Protein AF-A0A9N8JK60-F1 (afdb_monomer)

InterPro domains:
  IPR005321 Peptidase S58, DmpA [PF03576] (36-133)
  IPR005321 Peptidase S58, DmpA [PF03576] (134-177)
  IPR005321 Peptidase S58, DmpA [PTHR36512] (16-129)
  IPR016117 ArgJ-like domain superfamily [SSF56266] (17-177)

Foldseek 3Di:
DDQPPPPVVPDDDPDDDPCVVCVPDDDADDDAAPVSDPPSPPAKDKDKDWDADSVRPDTWIKIKIDPHPQLQVDWAFEDDDDPDPPADDPPNVVCHVVSTDSWIDMDIPRVCPVVVVVVGVVVSVVVVVVVVVVCVVCVVPDPDDDDDDHDYDDDDPDPDDNVRVVVVVVVSCVPPD

Mean predicted aligned error: 13.46 Å

Structure (mmCIF, N/CA/C/O backbone):
data_AF-A0A9N8JK60-F1
#
_entry.id   AF-A0A9N8JK60-F1
#
loop_
_atom_site.group_PDB
_atom_site.id
_atom_site.type_symbol
_atom_site.label_atom_id
_atom_site.label_alt_id
_atom_site.label_comp_id
_atom_site.label_asym_id
_atom_site.label_entity_id
_atom_site.label_seq_id
_atom_site.pdbx_PDB_ins_code
_atom_site.Cartn_x
_atom_site.Cartn_y
_atom_site.Cartn_z
_atom_site.occupancy
_atom_site.B_iso_or_equiv
_atom_site.auth_seq_id
_atom_site.auth_comp_id
_atom_site.auth_asym_id
_atom_site.auth_atom_id
_atom_site.pdbx_PDB_model_num
ATOM 1 N N . MET A 1 1 ? 10.398 38.337 -12.052 1.00 39.19 1 MET A N 1
ATOM 2 C CA . MET A 1 1 ? 10.892 36.940 -12.059 1.00 39.19 1 MET A CA 1
ATOM 3 C C . MET A 1 1 ? 9.940 36.088 -12.881 1.00 39.19 1 MET A C 1
ATOM 5 O O . MET A 1 1 ? 8.765 36.009 -12.550 1.00 39.19 1 MET A O 1
ATOM 9 N N . VAL A 1 2 ? 10.422 35.535 -13.993 1.00 38.25 2 VAL A N 1
ATOM 10 C CA . VAL A 1 2 ? 9.624 34.749 -14.945 1.00 38.25 2 VAL A CA 1
ATOM 11 C C . VAL A 1 2 ? 9.282 33.395 -14.317 1.00 38.25 2 VAL A C 1
ATOM 13 O O . VAL A 1 2 ? 10.185 32.632 -13.976 1.00 38.25 2 VAL A O 1
ATOM 16 N N . LYS A 1 3 ? 7.988 33.090 -14.151 1.00 45.41 3 LYS A N 1
ATOM 17 C CA . LYS A 1 3 ? 7.515 31.749 -13.775 1.00 45.41 3 LYS A CA 1
ATOM 18 C C . LYS A 1 3 ? 7.846 30.796 -14.928 1.00 45.41 3 LYS A C 1
ATOM 20 O O . LYS A 1 3 ? 7.123 30.762 -15.918 1.00 45.41 3 LYS A O 1
ATOM 25 N N . LYS A 1 4 ? 8.943 30.038 -14.830 1.00 46.59 4 LYS A N 1
ATOM 26 C CA . LYS A 1 4 ? 9.194 28.904 -15.733 1.00 46.59 4 LYS A CA 1
ATOM 27 C C . LYS A 1 4 ? 8.141 27.830 -15.442 1.00 46.59 4 LYS A C 1
ATOM 29 O O . LYS A 1 4 ? 8.304 27.038 -14.518 1.00 46.59 4 LYS A O 1
ATOM 34 N N . GLN A 1 5 ? 7.050 27.823 -16.206 1.00 53.19 5 GLN A N 1
ATOM 35 C CA . GLN A 1 5 ? 6.172 26.657 -16.301 1.00 53.19 5 GLN A CA 1
ATOM 36 C C . GLN A 1 5 ? 7.006 25.480 -16.819 1.00 53.19 5 GLN A C 1
ATOM 38 O O . GLN A 1 5 ? 7.698 25.596 -17.831 1.00 53.19 5 GLN A O 1
ATOM 43 N N . ARG A 1 6 ? 7.016 24.377 -16.065 1.00 54.78 6 ARG A N 1
ATOM 44 C CA . ARG A 1 6 ? 7.829 23.199 -16.379 1.00 54.78 6 ARG A CA 1
ATOM 45 C C . ARG A 1 6 ? 7.198 22.467 -17.579 1.00 54.78 6 ARG A C 1
ATOM 47 O O . ARG A 1 6 ? 6.013 22.150 -17.509 1.00 54.78 6 ARG A O 1
ATOM 54 N N . PRO A 1 7 ? 7.947 22.187 -18.660 1.00 48.53 7 PRO A N 1
ATOM 55 C CA . PRO A 1 7 ? 7.385 21.720 -19.933 1.00 48.53 7 PRO A CA 1
ATOM 56 C C . PRO A 1 7 ? 6.675 20.356 -19.869 1.00 48.53 7 PRO A C 1
ATOM 58 O O . PRO A 1 7 ? 5.786 20.110 -20.669 1.00 48.53 7 PRO A O 1
ATOM 61 N N . TRP A 1 8 ? 6.977 19.497 -18.889 1.00 59.59 8 TRP A N 1
ATOM 62 C CA . TRP A 1 8 ? 6.301 18.199 -18.709 1.00 59.59 8 TRP A CA 1
ATOM 63 C C . TRP A 1 8 ? 4.943 18.278 -17.988 1.00 59.59 8 TRP A C 1
ATOM 65 O O . TRP A 1 8 ? 4.312 17.250 -17.758 1.00 59.59 8 TRP A O 1
ATOM 75 N N . LEU A 1 9 ? 4.493 19.479 -17.608 1.00 52.09 9 LEU A N 1
ATOM 76 C CA . LEU A 1 9 ? 3.126 19.727 -17.127 1.00 52.09 9 LEU A CA 1
ATOM 77 C C . LEU A 1 9 ? 2.140 20.016 -18.274 1.00 52.09 9 LEU A C 1
ATOM 79 O O . LEU A 1 9 ? 0.944 20.144 -18.023 1.00 52.09 9 LEU A O 1
ATOM 83 N N . LEU A 1 10 ? 2.617 20.139 -19.519 1.00 50.56 10 LEU A N 1
ATOM 84 C CA . LEU A 1 10 ? 1.791 20.427 -20.689 1.00 50.56 10 LEU A CA 1
ATOM 85 C C . LEU A 1 10 ? 1.604 19.149 -21.516 1.00 50.56 10 LEU A C 1
ATOM 87 O O . LEU A 1 10 ? 2.539 18.688 -22.157 1.00 50.56 10 LEU A O 1
ATOM 91 N N . ALA A 1 11 ? 0.383 18.606 -21.454 1.00 54.94 11 ALA A N 1
ATOM 92 C CA . ALA A 1 11 ? -0.168 17.528 -22.281 1.00 54.94 11 ALA A CA 1
ATOM 93 C C . ALA A 1 11 ? 0.745 16.295 -22.449 1.00 54.94 11 ALA A C 1
ATOM 95 O O . ALA A 1 11 ? 1.470 16.161 -23.429 1.00 54.94 11 ALA A O 1
ATOM 96 N N . SER A 1 12 ? 0.672 15.356 -21.500 1.00 58.03 12 SER A N 1
ATOM 97 C CA . SER A 1 12 ? 1.270 14.033 -21.683 1.00 58.03 12 SER A CA 1
ATOM 98 C C . SER A 1 12 ? 0.336 13.159 -22.517 1.00 58.03 12 SER A C 1
ATOM 100 O O . SER A 1 12 ? -0.850 13.075 -22.192 1.00 58.03 12 SER A O 1
ATOM 102 N N . GLU A 1 13 ? 0.878 12.471 -23.521 1.00 66.38 13 GLU A N 1
ATOM 103 C CA . GLU A 1 13 ? 0.282 11.279 -24.143 1.00 66.38 13 GLU A CA 1
ATOM 104 C C . GLU A 1 13 ? -0.492 10.430 -23.109 1.00 66.38 13 GLU A C 1
ATOM 106 O O . GLU A 1 13 ? -0.065 10.343 -21.946 1.00 66.38 13 GLU A O 1
ATOM 111 N N . PRO A 1 14 ? -1.627 9.804 -23.479 1.00 79.94 14 PRO A N 1
ATOM 112 C CA . PRO A 1 14 ? -2.395 8.989 -22.548 1.00 79.94 14 PRO A CA 1
ATOM 113 C C . PRO A 1 14 ? -1.490 7.920 -21.925 1.00 79.94 14 PRO A C 1
ATOM 115 O O . PRO A 1 14 ? -0.882 7.108 -22.623 1.00 79.94 14 PRO A O 1
ATOM 118 N N . ARG A 1 15 ? -1.372 7.925 -20.589 1.00 84.06 15 ARG A N 1
ATOM 119 C CA . ARG A 1 15 ? -0.558 6.932 -19.877 1.00 84.06 15 ARG A CA 1
ATOM 120 C C . ARG A 1 15 ? -1.123 5.540 -20.149 1.00 84.06 15 ARG A C 1
ATOM 122 O O . ARG A 1 15 ? -2.262 5.250 -19.790 1.00 84.06 15 ARG A O 1
ATOM 129 N N . MET A 1 16 ? -0.304 4.672 -20.730 1.00 89.88 16 MET A N 1
ATOM 130 C CA . MET A 1 16 ? -0.661 3.287 -21.030 1.00 89.88 16 MET A CA 1
ATOM 131 C C . MET A 1 16 ? 0.048 2.307 -20.091 1.00 89.88 16 MET A C 1
ATOM 133 O O . MET A 1 16 ? 1.106 2.595 -19.530 1.00 89.88 16 MET A O 1
ATOM 137 N N . ARG A 1 17 ? -0.542 1.120 -19.912 1.00 92.50 17 ARG A N 1
ATOM 138 C CA . ARG A 1 17 ? 0.101 0.004 -19.204 1.00 92.50 17 ARG A CA 1
ATOM 139 C C . ARG A 1 17 ? 1.086 -0.704 -20.134 1.00 92.50 17 ARG A C 1
ATOM 141 O O . ARG A 1 17 ? 0.899 -0.727 -21.347 1.00 92.50 17 ARG A O 1
ATOM 148 N N . ILE A 1 18 ? 2.088 -1.362 -19.552 1.00 93.06 18 ILE A N 1
ATOM 149 C CA . ILE A 1 18 ? 3.146 -2.046 -20.309 1.00 93.06 18 ILE A CA 1
ATOM 150 C C . ILE A 1 18 ? 2.604 -3.097 -21.294 1.00 93.06 18 ILE A C 1
ATOM 152 O O . ILE A 1 18 ? 3.062 -3.143 -22.426 1.00 93.06 18 ILE A O 1
ATOM 156 N N . ARG A 1 19 ? 1.572 -3.867 -20.912 1.00 91.75 19 ARG A N 1
ATOM 157 C CA . ARG A 1 19 ? 0.928 -4.874 -21.781 1.00 91.75 19 ARG A CA 1
ATOM 158 C C . ARG A 1 19 ? 0.236 -4.266 -23.006 1.00 91.75 19 ARG A C 1
ATOM 160 O O . ARG A 1 19 ? 0.095 -4.942 -24.012 1.00 91.75 19 ARG A O 1
ATOM 167 N N . THR A 1 20 ? -0.210 -3.013 -22.915 1.00 91.69 20 THR A N 1
ATOM 168 C CA . THR A 1 20 ? -0.806 -2.280 -24.043 1.00 91.69 20 THR A CA 1
ATOM 169 C C . THR A 1 20 ? 0.277 -1.725 -24.962 1.00 91.69 20 THR A C 1
ATOM 171 O O . THR A 1 20 ? 0.120 -1.745 -26.175 1.00 91.69 20 THR A O 1
ATOM 174 N N . LEU A 1 21 ? 1.378 -1.240 -24.379 1.00 92.31 21 LEU A N 1
ATOM 175 C CA . LEU A 1 21 ? 2.506 -0.671 -25.118 1.00 92.31 21 LEU A CA 1
ATOM 176 C C . LEU A 1 21 ? 3.332 -1.733 -25.854 1.00 92.31 21 LEU A C 1
ATOM 178 O O . LEU A 1 21 ? 3.788 -1.487 -26.963 1.00 92.31 21 LEU A O 1
ATOM 182 N N . LEU A 1 22 ? 3.547 -2.888 -25.222 1.00 94.19 22 LEU A N 1
ATOM 183 C CA . LEU A 1 22 ? 4.383 -3.982 -25.715 1.00 94.19 22 LEU A CA 1
ATOM 184 C C . LEU A 1 22 ? 3.613 -5.309 -25.575 1.00 94.19 22 LEU A C 1
ATOM 186 O O . LEU A 1 22 ? 3.814 -6.024 -24.590 1.00 94.19 22 LEU A O 1
ATOM 190 N N . PRO A 1 23 ? 2.709 -5.639 -26.516 1.00 91.56 23 PRO A N 1
ATOM 191 C CA . PRO A 1 23 ? 1.845 -6.819 -26.410 1.00 91.56 23 PRO A CA 1
ATOM 192 C C . PRO A 1 23 ? 2.621 -8.141 -26.466 1.00 91.56 23 PRO A C 1
ATOM 194 O O . PRO A 1 23 ? 2.227 -9.106 -25.817 1.00 91.56 23 PRO A O 1
ATOM 197 N N . ASP A 1 24 ? 3.754 -8.162 -27.171 1.00 95.06 24 ASP A N 1
ATOM 198 C CA . ASP A 1 24 ? 4.596 -9.353 -27.326 1.00 95.06 24 ASP A CA 1
ATOM 199 C C . ASP A 1 24 ? 5.598 -9.539 -26.170 1.00 95.06 24 ASP A C 1
ATOM 201 O O . ASP A 1 24 ? 6.356 -10.512 -26.139 1.00 95.06 24 ASP A O 1
ATOM 205 N N . LEU A 1 25 ? 5.634 -8.613 -25.200 1.00 95.50 25 LEU A N 1
ATOM 206 C CA . LEU A 1 25 ? 6.520 -8.723 -24.044 1.00 95.50 25 LEU A CA 1
ATOM 207 C C . LEU A 1 25 ? 6.026 -9.826 -23.102 1.00 95.50 25 LEU A C 1
ATOM 209 O O . LEU A 1 25 ? 4.938 -9.745 -22.527 1.00 95.50 25 LEU A O 1
ATOM 213 N N . PHE A 1 26 ? 6.871 -10.829 -22.873 1.00 95.06 26 PHE A N 1
ATOM 214 C CA . PHE A 1 26 ? 6.569 -11.899 -21.931 1.00 95.06 26 PHE A CA 1
ATOM 215 C C . PHE A 1 26 ? 6.519 -11.376 -20.484 1.00 95.06 26 PHE A C 1
ATOM 217 O O . PHE A 1 26 ? 7.524 -10.934 -19.927 1.00 95.06 26 PHE A O 1
ATOM 224 N N . LEU A 1 27 ? 5.338 -11.454 -19.863 1.00 93.88 27 LEU A N 1
ATOM 225 C CA . LEU A 1 27 ? 5.054 -10.971 -18.504 1.00 93.88 27 LEU A CA 1
ATOM 226 C C . LEU A 1 27 ? 4.354 -12.057 -17.673 1.00 93.88 27 LEU A C 1
ATOM 228 O O . LEU A 1 27 ? 3.309 -11.821 -17.058 1.00 93.88 27 LEU A O 1
ATOM 232 N N . GLY A 1 28 ? 4.930 -13.258 -17.691 1.00 93.06 28 GLY A N 1
ATOM 233 C CA . GLY A 1 28 ? 4.407 -14.432 -16.999 1.00 93.06 28 GLY A CA 1
ATOM 234 C C . GLY A 1 28 ? 3.260 -15.125 -17.735 1.00 93.06 28 GLY A C 1
ATOM 235 O O . GLY A 1 28 ? 2.719 -14.616 -18.715 1.00 93.06 28 GLY A O 1
ATOM 236 N N . ASP A 1 29 ? 2.898 -16.299 -17.222 1.00 94.06 29 ASP A N 1
ATOM 237 C CA . ASP A 1 29 ? 2.018 -17.253 -17.912 1.00 94.06 29 ASP A CA 1
ATOM 238 C C . ASP A 1 29 ? 0.520 -17.021 -17.648 1.00 94.06 29 ASP A C 1
ATOM 240 O O . ASP A 1 29 ? -0.334 -17.641 -18.278 1.00 94.06 29 ASP A O 1
ATOM 244 N N . HIS A 1 30 ? 0.178 -16.140 -16.703 1.00 92.88 30 HIS A N 1
ATOM 245 C CA . HIS A 1 30 ? -1.203 -15.886 -16.298 1.00 92.88 30 HIS A CA 1
ATOM 246 C C . HIS A 1 30 ? -1.739 -14.578 -16.876 1.00 92.88 30 HIS A C 1
ATOM 248 O O . HIS A 1 30 ? -1.064 -13.544 -16.875 1.00 92.88 30 HIS A O 1
ATOM 254 N N . LEU A 1 31 ? -2.996 -14.622 -17.321 1.00 91.62 31 LEU A N 1
ATOM 255 C CA . LEU A 1 31 ? -3.725 -13.433 -17.742 1.00 91.62 31 LEU A CA 1
ATOM 256 C C . LEU A 1 31 ? -4.026 -12.539 -16.528 1.00 91.62 31 LEU A C 1
ATOM 258 O O . LEU A 1 31 ? -4.356 -13.055 -15.456 1.00 91.62 31 LEU A O 1
ATOM 262 N N . PRO A 1 32 ? -3.914 -11.208 -16.671 1.00 95.12 32 PRO A N 1
ATOM 263 C CA . PRO A 1 32 ? -4.316 -10.287 -15.619 1.00 95.12 32 PRO A CA 1
ATOM 264 C C . PRO A 1 32 ? -5.840 -10.278 -15.443 1.00 95.12 32 PRO A C 1
ATOM 266 O O . PRO A 1 32 ? -6.588 -10.702 -16.325 1.00 95.12 32 PRO A O 1
ATOM 269 N N . GLY A 1 33 ? -6.298 -9.732 -14.315 1.00 94.06 33 GLY A N 1
ATOM 270 C CA . GLY A 1 33 ? -7.705 -9.379 -14.146 1.00 94.06 33 GLY A CA 1
ATOM 271 C C . GLY A 1 33 ? -8.150 -8.272 -15.118 1.00 94.06 33 GLY A C 1
ATOM 272 O O . GLY A 1 33 ? -7.312 -7.674 -15.804 1.00 94.06 33 GLY A O 1
ATOM 273 N N . PRO A 1 34 ? -9.461 -7.980 -15.186 1.00 95.44 34 PRO A N 1
ATOM 274 C CA . PRO A 1 34 ? -10.028 -7.021 -16.137 1.00 95.44 34 PRO A CA 1
ATOM 275 C C . PRO A 1 34 ? -9.394 -5.626 -16.088 1.00 95.44 34 PRO A C 1
ATOM 277 O O . PRO A 1 34 ? -9.253 -4.977 -17.124 1.00 95.44 34 PRO A O 1
ATOM 280 N N . LEU A 1 35 ? -9.002 -5.161 -14.899 1.00 94.12 35 LEU A N 1
ATOM 281 C CA . LEU A 1 35 ? -8.376 -3.855 -14.700 1.00 94.12 35 LEU A CA 1
ATOM 282 C C . LEU A 1 35 ? -6.845 -3.921 -14.744 1.00 94.12 35 LEU A C 1
ATOM 284 O O . LEU A 1 35 ? -6.196 -2.870 -14.741 1.00 94.12 35 LEU A O 1
ATOM 288 N N . ASN A 1 36 ? -6.262 -5.127 -14.765 1.00 94.81 36 ASN A N 1
ATOM 289 C CA . ASN A 1 36 ? -4.829 -5.366 -14.605 1.00 94.81 36 ASN A CA 1
ATOM 290 C C . ASN A 1 36 ? -4.275 -4.575 -13.403 1.00 94.81 36 ASN A C 1
ATOM 292 O O . ASN A 1 36 ? -3.296 -3.827 -13.511 1.00 94.81 36 ASN A O 1
ATOM 296 N N . SER A 1 37 ? -4.988 -4.669 -12.277 1.00 94.25 37 SER A N 1
ATOM 297 C CA . SER A 1 37 ? -4.797 -3.832 -11.091 1.00 94.25 37 SER A CA 1
ATOM 298 C C . SER A 1 37 ? -5.082 -4.620 -9.816 1.00 94.25 37 SER A C 1
ATOM 300 O O . SER A 1 37 ? -5.887 -5.545 -9.805 1.00 94.25 37 SER A O 1
ATOM 302 N N . LEU A 1 38 ? -4.494 -4.199 -8.694 1.00 94.56 38 LEU A N 1
ATOM 303 C CA . LEU A 1 38 ? -4.788 -4.776 -7.377 1.00 94.56 38 LEU A CA 1
ATOM 304 C C . LEU A 1 38 ? -6.286 -4.674 -7.009 1.00 94.56 38 LEU A C 1
ATOM 306 O O . LEU A 1 38 ? -6.803 -5.508 -6.273 1.00 94.56 38 LEU A O 1
ATOM 310 N N . THR A 1 39 ? -7.001 -3.694 -7.565 1.00 95.62 39 THR A N 1
ATOM 311 C CA . THR A 1 39 ? -8.454 -3.512 -7.395 1.00 95.62 39 THR A CA 1
ATOM 312 C C . THR A 1 39 ? -9.311 -4.553 -8.119 1.00 95.62 39 THR A C 1
ATOM 314 O O . THR A 1 39 ? -10.526 -4.542 -7.944 1.00 95.62 39 THR A O 1
ATOM 317 N N . ASP A 1 40 ? -8.718 -5.451 -8.915 1.00 95.75 40 ASP A N 1
ATOM 318 C CA . ASP A 1 40 ? -9.430 -6.627 -9.435 1.00 95.75 40 ASP A CA 1
ATOM 319 C C . ASP A 1 40 ? -9.838 -7.592 -8.306 1.00 95.75 40 ASP A C 1
ATOM 321 O O . ASP A 1 40 ? -10.755 -8.394 -8.476 1.00 95.75 40 ASP A O 1
ATOM 325 N N . VAL A 1 41 ? -9.199 -7.502 -7.130 1.00 94.88 41 VAL A N 1
ATOM 326 C CA . VAL A 1 41 ? -9.617 -8.233 -5.929 1.00 94.88 41 VAL A CA 1
ATOM 327 C C . VAL A 1 41 ? -10.838 -7.541 -5.301 1.00 94.88 41 VAL A C 1
ATOM 329 O O . VAL A 1 41 ? -10.733 -6.386 -4.868 1.00 94.88 41 VAL A O 1
ATOM 332 N N . PRO A 1 42 ? -11.994 -8.223 -5.180 1.00 92.75 42 PRO A N 1
ATOM 333 C CA . PRO A 1 42 ? -13.213 -7.608 -4.668 1.00 92.75 42 PRO A CA 1
ATOM 334 C C . PRO A 1 42 ? -13.058 -7.043 -3.252 1.00 92.75 42 PRO A C 1
ATOM 336 O O . PRO A 1 42 ? -12.591 -7.716 -2.335 1.00 92.75 42 PRO A O 1
ATOM 339 N N . GLY A 1 43 ? -13.514 -5.806 -3.055 1.00 89.31 43 GLY A N 1
ATOM 340 C CA . GLY A 1 43 ? -13.514 -5.138 -1.750 1.00 89.31 43 GLY A CA 1
ATOM 341 C C . GLY A 1 43 ? -12.234 -4.371 -1.412 1.00 89.31 43 GLY A C 1
ATOM 342 O O . GLY A 1 43 ? -12.274 -3.585 -0.460 1.00 89.31 43 GLY A O 1
ATOM 343 N N . ILE A 1 44 ? -11.161 -4.530 -2.197 1.00 94.38 44 ILE A N 1
ATOM 344 C CA . ILE A 1 44 ? -9.971 -3.681 -2.099 1.00 94.38 44 ILE A CA 1
ATOM 345 C C . ILE A 1 44 ? -10.259 -2.319 -2.736 1.00 94.38 44 ILE A C 1
ATOM 347 O O . ILE A 1 44 ? -10.812 -2.230 -3.832 1.00 94.38 44 ILE A O 1
ATOM 351 N N . ALA A 1 45 ? -9.850 -1.250 -2.057 1.00 94.44 45 ALA A N 1
ATOM 352 C CA . ALA A 1 45 ? -9.851 0.102 -2.606 1.00 94.44 45 ALA A CA 1
ATOM 353 C C . ALA A 1 45 ? -8.469 0.736 -2.452 1.00 94.44 45 ALA A C 1
ATOM 355 O O . ALA A 1 45 ? -7.754 0.454 -1.492 1.00 94.44 45 ALA A O 1
ATOM 356 N N . I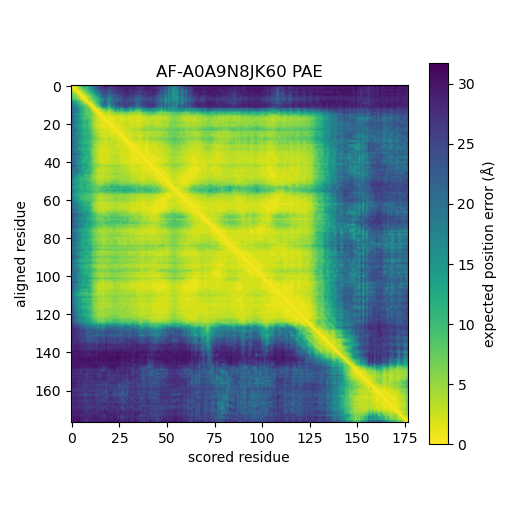LE A 1 46 ? -8.089 1.586 -3.404 1.00 96.75 46 ILE A N 1
ATOM 357 C CA . ILE A 1 46 ? -6.778 2.239 -3.434 1.00 96.75 46 ILE A CA 1
ATOM 358 C C . ILE A 1 46 ? -6.970 3.696 -3.822 1.00 96.75 46 ILE A C 1
ATOM 360 O O . ILE A 1 46 ? -7.764 4.001 -4.710 1.00 96.75 46 ILE A O 1
ATOM 364 N N . SER A 1 47 ? -6.228 4.584 -3.172 1.00 96.12 47 SER A N 1
ATOM 365 C CA . SER A 1 47 ? -6.155 5.992 -3.540 1.00 96.12 47 SER A CA 1
ATOM 366 C C . SER A 1 47 ? -4.735 6.505 -3.361 1.00 96.12 47 SER A C 1
ATOM 368 O O . SER A 1 47 ? -4.061 6.139 -2.398 1.00 96.12 47 SER A O 1
ATOM 370 N N . THR A 1 48 ? -4.305 7.389 -4.254 1.00 95.88 48 THR A N 1
ATOM 371 C CA . THR A 1 48 ? -3.021 8.086 -4.168 1.00 95.88 48 THR A CA 1
ATOM 372 C C . THR A 1 48 ? -3.276 9.583 -4.126 1.00 95.88 48 THR A C 1
ATOM 374 O O . THR A 1 48 ? -4.016 10.115 -4.949 1.00 95.88 48 THR A O 1
ATOM 377 N N . GLN A 1 49 ? -2.660 10.260 -3.162 1.00 95.38 49 GLN A N 1
ATOM 378 C CA . GLN A 1 49 ? -2.632 11.710 -3.069 1.00 95.38 49 GLN A CA 1
ATOM 379 C C . GLN A 1 49 ? -1.207 12.189 -3.324 1.00 95.38 49 GLN A C 1
ATOM 381 O O . GLN A 1 49 ? -0.291 11.879 -2.561 1.00 95.38 49 GLN A O 1
ATOM 386 N N . GLU A 1 50 ? -1.032 12.946 -4.400 1.00 93.69 50 GLU A N 1
ATOM 387 C CA . GLU A 1 50 ? 0.238 13.567 -4.765 1.00 93.69 50 GLU A CA 1
ATOM 388 C C . GLU A 1 50 ? 0.302 14.988 -4.190 1.00 93.69 50 GLU A C 1
ATOM 390 O O . GLU A 1 50 ? -0.664 15.750 -4.267 1.00 93.69 50 GLU A O 1
ATOM 395 N N . ILE A 1 51 ? 1.445 15.353 -3.612 1.00 91.88 51 ILE A N 1
ATOM 396 C CA . ILE A 1 51 ? 1.706 16.670 -3.029 1.00 91.88 51 ILE A CA 1
ATOM 397 C C . ILE A 1 51 ? 2.945 17.237 -3.709 1.00 91.88 51 ILE A C 1
ATOM 399 O O . ILE A 1 51 ? 4.072 16.808 -3.457 1.00 91.88 51 ILE A O 1
ATOM 403 N N . THR A 1 52 ? 2.725 18.228 -4.568 1.00 91.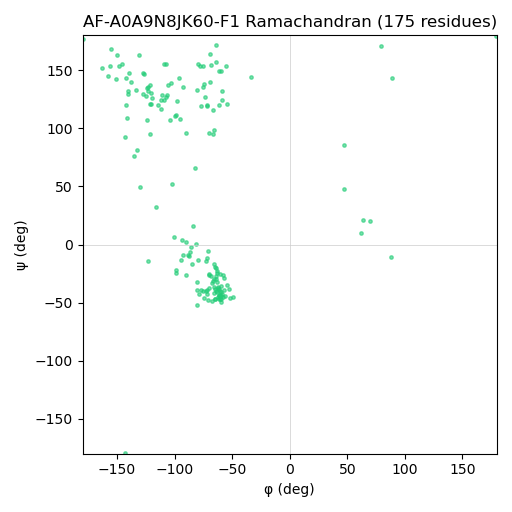75 52 THR A N 1
ATOM 404 C CA . THR A 1 52 ? 3.797 18.929 -5.273 1.00 91.75 52 THR A CA 1
ATOM 405 C C . THR A 1 52 ? 3.695 20.426 -5.021 1.00 91.75 52 THR A C 1
ATOM 407 O O . THR A 1 52 ? 2.638 21.021 -5.226 1.00 91.75 52 THR A O 1
ATOM 410 N N . SER A 1 53 ? 4.789 21.046 -4.580 1.00 89.56 53 SER A N 1
ATOM 411 C CA . SER A 1 53 ? 4.853 22.506 -4.435 1.00 89.56 53 SER A CA 1
ATOM 412 C C . SER A 1 53 ? 5.065 23.184 -5.793 1.00 89.56 53 SER A C 1
ATOM 414 O O . SER A 1 53 ? 5.661 22.610 -6.705 1.00 89.56 53 SER A O 1
ATOM 416 N N . LEU A 1 54 ? 4.616 24.434 -5.932 1.00 86.56 54 LEU A N 1
ATOM 417 C CA . LEU A 1 54 ? 4.724 25.216 -7.172 1.00 86.56 54 LEU A CA 1
ATOM 418 C C . LEU A 1 54 ? 6.176 25.490 -7.592 1.00 86.56 54 LEU A C 1
ATOM 420 O O . LEU A 1 54 ? 6.478 25.569 -8.782 1.00 86.56 54 LEU A O 1
ATOM 424 N N . ASP A 1 55 ? 7.076 25.631 -6.622 1.00 89.06 55 ASP A N 1
ATOM 425 C CA . ASP A 1 55 ? 8.523 25.746 -6.842 1.00 89.06 55 ASP A CA 1
ATOM 426 C C . ASP A 1 55 ? 9.190 24.376 -7.098 1.00 89.06 55 ASP A C 1
ATOM 428 O O . ASP A 1 55 ? 10.314 24.307 -7.600 1.00 89.06 55 ASP A O 1
ATOM 432 N N . GLY A 1 56 ? 8.470 23.284 -6.820 1.00 84.38 56 GLY A N 1
ATOM 433 C CA . GLY A 1 56 ? 8.901 21.894 -6.908 1.00 84.38 56 GLY A CA 1
ATOM 434 C C . GLY A 1 56 ? 9.931 21.479 -5.862 1.00 84.38 56 GLY A C 1
ATOM 435 O O . GLY A 1 56 ? 10.625 20.491 -6.093 1.00 84.38 56 GLY A O 1
ATOM 436 N N . SER A 1 57 ? 10.044 22.214 -4.750 1.00 90.00 57 SER A N 1
ATOM 437 C CA . SER A 1 57 ? 10.853 21.810 -3.589 1.00 90.00 57 SER A CA 1
ATOM 438 C C . SER A 1 57 ? 10.234 20.626 -2.837 1.00 90.00 57 SER A C 1
ATOM 440 O O . SER A 1 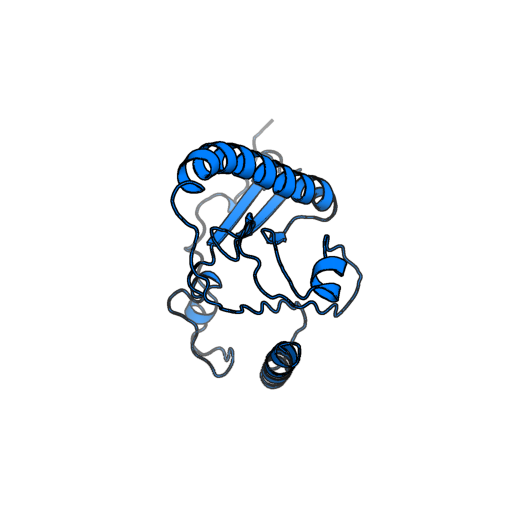57 ? 10.943 19.830 -2.228 1.00 90.00 57 SER A O 1
ATOM 442 N N . ILE A 1 58 ? 8.911 20.479 -2.933 1.00 88.88 58 ILE A N 1
ATOM 443 C CA . ILE A 1 58 ? 8.147 19.356 -2.393 1.00 88.88 58 ILE A CA 1
ATOM 444 C C . ILE A 1 58 ? 7.648 18.515 -3.562 1.00 88.88 58 ILE A C 1
ATOM 446 O O . ILE A 1 58 ? 6.968 19.034 -4.449 1.00 88.88 58 ILE A O 1
ATOM 450 N N . ASN A 1 59 ? 7.976 17.226 -3.534 1.00 92.38 59 ASN A N 1
ATOM 451 C CA . ASN A 1 59 ? 7.400 16.189 -4.380 1.00 92.38 59 ASN A CA 1
ATOM 452 C C . ASN A 1 59 ? 7.290 14.920 -3.532 1.00 92.38 59 ASN A C 1
ATOM 454 O O . ASN A 1 59 ? 8.258 14.184 -3.345 1.00 92.38 59 ASN A O 1
ATOM 458 N N . THR A 1 60 ? 6.132 14.750 -2.917 1.00 94.19 60 THR A N 1
ATOM 459 C CA . THR A 1 60 ? 5.837 13.638 -2.019 1.00 94.19 60 THR A CA 1
ATOM 460 C C . THR A 1 60 ? 4.392 13.213 -2.225 1.00 94.19 60 THR A C 1
ATOM 462 O O . THR A 1 60 ? 3.668 13.770 -3.048 1.00 94.19 60 THR A O 1
ATOM 465 N N . GLY A 1 61 ? 3.945 12.223 -1.476 1.00 95.19 61 GLY A N 1
ATOM 466 C CA . GLY A 1 61 ? 2.569 11.790 -1.525 1.00 95.19 61 GLY A CA 1
ATOM 467 C C . GLY A 1 61 ? 2.319 10.631 -0.591 1.00 95.19 61 GLY A C 1
ATOM 468 O O . GLY A 1 61 ? 3.218 10.139 0.095 1.00 95.19 61 GLY A O 1
ATOM 469 N N . VAL A 1 62 ? 1.069 10.202 -0.592 1.00 97.12 62 VAL A N 1
ATOM 470 C CA . VAL A 1 62 ? 0.604 9.066 0.185 1.00 97.12 62 VAL A CA 1
ATOM 471 C C . VAL A 1 62 ? -0.240 8.182 -0.716 1.00 97.12 62 VAL A C 1
ATOM 473 O O . VAL A 1 62 ? -1.122 8.669 -1.418 1.00 97.12 62 VAL A O 1
ATOM 476 N N . THR A 1 63 ? 0.002 6.875 -0.682 1.00 98.00 63 THR A N 1
ATOM 477 C CA . THR A 1 63 ? -0.907 5.882 -1.264 1.00 98.00 63 THR A CA 1
ATOM 478 C C . THR A 1 63 ? -1.534 5.071 -0.146 1.00 98.00 63 THR A C 1
ATOM 480 O O . THR A 1 63 ? -0.826 4.494 0.672 1.00 98.00 63 THR A O 1
ATOM 483 N N . CYS A 1 64 ? -2.860 5.031 -0.105 1.00 96.81 64 CYS A N 1
ATOM 484 C CA . CYS A 1 64 ? -3.628 4.276 0.872 1.00 96.81 64 CYS A CA 1
ATOM 485 C C . CYS A 1 64 ? -4.320 3.104 0.179 1.00 96.81 64 CYS A C 1
ATOM 487 O O . CYS A 1 64 ? -5.015 3.289 -0.821 1.00 96.81 64 CYS A O 1
ATOM 489 N N . ILE A 1 65 ? -4.135 1.908 0.727 1.00 96.94 65 ILE A N 1
ATOM 490 C CA . ILE A 1 65 ? -4.793 0.677 0.307 1.00 96.94 65 ILE A CA 1
ATOM 491 C C . ILE A 1 65 ? -5.691 0.236 1.457 1.00 96.94 65 ILE A C 1
ATOM 493 O O . ILE A 1 65 ? -5.237 -0.037 2.571 1.00 96.94 65 ILE A O 1
ATOM 497 N N . ILE A 1 66 ? -6.981 0.149 1.169 1.00 94.69 66 ILE A N 1
ATOM 498 C CA . ILE A 1 66 ? -7.998 -0.365 2.071 1.00 94.69 66 ILE A CA 1
ATOM 499 C C . ILE A 1 66 ? -8.202 -1.842 1.726 1.00 94.69 66 ILE A C 1
ATOM 501 O O . ILE A 1 66 ? -8.779 -2.132 0.676 1.00 94.69 66 ILE A O 1
ATOM 505 N N . PRO A 1 67 ? -7.749 -2.785 2.574 1.00 90.69 67 PRO A N 1
ATOM 506 C CA . PRO A 1 67 ? -7.872 -4.215 2.282 1.00 90.69 67 PRO A CA 1
ATOM 507 C C . PRO A 1 67 ? -9.329 -4.696 2.362 1.00 90.69 67 PRO A C 1
ATOM 509 O O . PRO A 1 67 ? -9.702 -5.679 1.727 1.00 90.69 67 PRO A O 1
ATOM 512 N N . ARG A 1 68 ? -10.161 -3.997 3.146 1.00 87.00 68 ARG A N 1
ATOM 513 C CA . ARG A 1 68 ? -11.598 -4.239 3.308 1.00 87.00 68 ARG A CA 1
ATOM 514 C C . ARG A 1 68 ? -12.277 -2.970 3.815 1.00 87.00 68 ARG A C 1
ATOM 516 O O . ARG A 1 68 ? -11.704 -2.267 4.639 1.00 87.00 68 ARG A O 1
ATOM 523 N N . LYS A 1 69 ? -13.516 -2.708 3.383 1.00 85.25 69 LYS A N 1
ATOM 524 C CA . LYS A 1 69 ? -14.306 -1.540 3.834 1.00 85.25 69 LYS A CA 1
ATOM 525 C C . LYS A 1 69 ? -14.394 -1.426 5.362 1.00 85.25 69 LYS A C 1
ATOM 527 O O . LYS A 1 69 ? -14.177 -0.354 5.902 1.00 85.25 69 LYS A O 1
ATOM 532 N N . ASP A 1 70 ? -14.672 -2.538 6.037 1.00 84.00 70 ASP A N 1
ATOM 533 C CA . ASP A 1 70 ? -14.789 -2.624 7.497 1.00 84.00 70 ASP A CA 1
ATOM 534 C C . ASP A 1 70 ? -13.528 -3.235 8.138 1.00 84.00 70 ASP A C 1
ATOM 536 O O . ASP A 1 70 ? -13.578 -4.225 8.865 1.00 84.00 70 ASP A O 1
ATOM 540 N N . TRP A 1 71 ? -12.358 -2.687 7.807 1.00 84.75 71 TRP A N 1
ATOM 541 C CA . TRP A 1 71 ? -11.068 -3.157 8.332 1.00 84.75 71 TRP A CA 1
ATOM 542 C C . TRP A 1 71 ? -10.929 -2.968 9.850 1.00 84.75 71 TRP A C 1
ATOM 544 O O . TRP A 1 71 ? -10.091 -3.619 10.473 1.00 84.75 71 TRP A O 1
ATOM 554 N N . PHE A 1 72 ? -11.736 -2.078 10.442 1.00 78.50 72 PHE A N 1
ATOM 555 C CA . PHE A 1 72 ? -11.686 -1.772 11.867 1.00 78.50 72 PHE A CA 1
ATOM 556 C C . PHE A 1 72 ? -12.245 -2.927 12.708 1.00 78.50 72 PHE A C 1
ATOM 558 O O . PHE A 1 72 ? -11.677 -3.280 13.744 1.00 78.50 72 PHE A O 1
ATOM 565 N N . HIS A 1 73 ? -13.357 -3.522 12.268 1.00 77.00 73 HIS A N 1
ATOM 566 C CA . HIS A 1 73 ? -14.005 -4.627 12.976 1.00 77.00 73 HIS A CA 1
ATOM 567 C C . HIS A 1 73 ? -13.653 -5.997 12.390 1.00 77.00 73 HIS A C 1
ATOM 569 O O . HIS A 1 73 ? -13.713 -7.000 13.103 1.00 77.00 73 HIS A O 1
ATOM 575 N N . LYS A 1 74 ? -13.267 -6.052 11.111 1.00 82.75 74 LYS A N 1
ATOM 576 C CA . LYS A 1 74 ? -12.917 -7.289 10.406 1.00 82.75 74 LYS A CA 1
ATOM 577 C C . LYS A 1 74 ? -11.488 -7.208 9.885 1.00 82.75 74 LYS A C 1
ATOM 579 O O . LYS A 1 74 ? -11.237 -6.701 8.790 1.00 82.75 74 LYS A O 1
ATOM 584 N N . ALA A 1 75 ? -10.562 -7.741 10.678 1.00 83.38 75 ALA A N 1
ATOM 585 C CA . ALA A 1 75 ? -9.178 -7.901 10.261 1.00 83.38 75 ALA A CA 1
ATOM 586 C C . ALA A 1 75 ? -9.078 -8.832 9.042 1.00 83.38 75 ALA 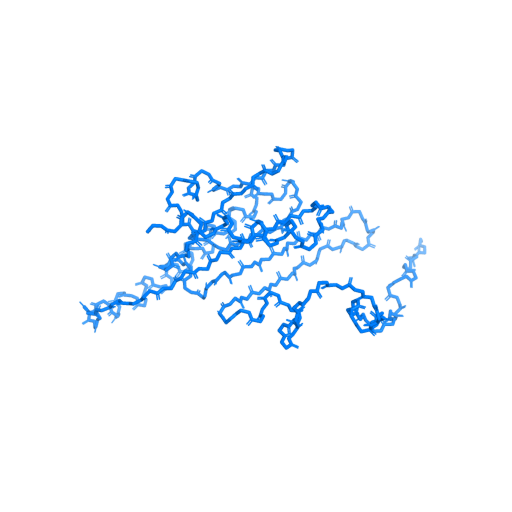A C 1
ATOM 588 O O . ALA A 1 75 ? -9.885 -9.746 8.861 1.00 83.38 75 ALA A O 1
ATOM 589 N N . CYS A 1 76 ? -8.076 -8.589 8.205 1.00 86.38 76 CYS A N 1
ATOM 590 C CA . CYS A 1 76 ? -7.669 -9.515 7.158 1.00 86.38 76 CYS A CA 1
ATOM 591 C C . CYS A 1 76 ? -6.506 -10.339 7.689 1.00 86.38 76 CYS A C 1
ATOM 593 O O . CYS A 1 76 ? -5.652 -9.801 8.386 1.00 86.38 76 CYS A O 1
ATOM 595 N N . TYR A 1 77 ? -6.430 -11.614 7.336 1.00 88.94 77 TYR A N 1
ATOM 596 C CA . TYR A 1 77 ? -5.173 -12.324 7.521 1.00 88.94 77 TYR A CA 1
ATOM 597 C C . TYR A 1 77 ? -4.067 -11.646 6.714 1.00 88.94 77 TYR A C 1
ATOM 599 O O . TYR A 1 77 ? -4.334 -11.015 5.693 1.00 88.94 77 TYR A O 1
ATOM 607 N N . ALA A 1 78 ? -2.841 -11.712 7.204 1.00 89.19 78 ALA A N 1
ATOM 608 C CA . ALA A 1 78 ? -1.693 -11.115 6.553 1.00 89.19 78 ALA A CA 1
ATOM 609 C C . ALA A 1 78 ? -0.413 -11.822 6.989 1.00 89.19 78 ALA A C 1
ATOM 611 O O . ALA A 1 78 ? -0.323 -12.363 8.087 1.00 89.19 78 ALA A O 1
ATOM 612 N N . GLY A 1 79 ? 0.588 -11.778 6.118 1.00 86.25 79 GLY A N 1
ATOM 613 C CA . GLY A 1 79 ? 1.937 -12.242 6.400 1.00 86.25 79 GLY A CA 1
ATOM 614 C C . GLY A 1 79 ? 2.948 -11.182 5.991 1.00 86.25 79 GLY A C 1
ATOM 615 O O . GLY A 1 79 ? 2.633 -10.271 5.223 1.00 86.25 79 GLY A O 1
ATOM 616 N N . LEU A 1 80 ? 4.167 -11.308 6.506 1.00 86.62 80 LEU A N 1
ATOM 617 C CA . LEU A 1 80 ? 5.271 -10.411 6.193 1.00 86.62 80 LEU A CA 1
ATOM 618 C C . LEU A 1 80 ? 6.484 -11.195 5.727 1.00 86.62 80 LEU A C 1
ATOM 620 O O . LEU A 1 80 ? 6.771 -12.287 6.211 1.00 86.62 80 LEU A O 1
ATOM 624 N N . PHE A 1 81 ? 7.228 -10.586 4.815 1.00 90.00 81 PHE A N 1
ATOM 625 C CA . PHE A 1 81 ? 8.532 -11.063 4.401 1.00 90.00 81 PHE A CA 1
ATOM 626 C C . PHE A 1 81 ? 9.443 -9.858 4.179 1.00 90.00 81 PHE A C 1
ATOM 628 O O . PHE A 1 81 ? 9.150 -9.002 3.347 1.00 90.00 81 PHE A O 1
ATOM 635 N N . SER A 1 82 ? 10.540 -9.791 4.932 1.00 87.69 82 SER A N 1
ATOM 636 C CA . SER A 1 82 ? 11.585 -8.791 4.726 1.00 87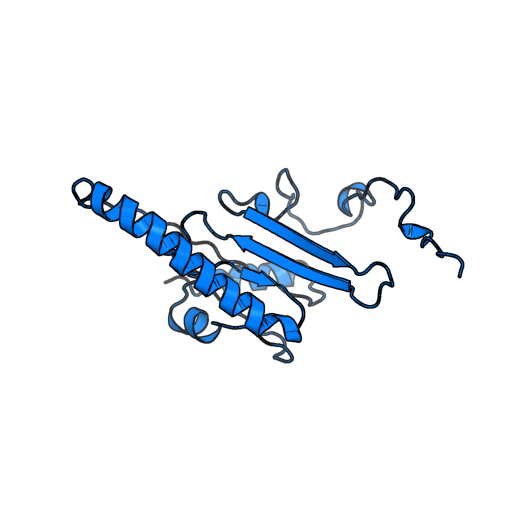.69 82 SER A CA 1
ATOM 637 C C . SER A 1 82 ? 12.714 -9.421 3.922 1.00 87.69 82 SER A C 1
ATOM 639 O O . SER A 1 82 ? 13.404 -10.313 4.412 1.00 87.69 82 SER A O 1
ATOM 641 N N . PHE A 1 83 ? 12.884 -8.978 2.676 1.00 86.62 83 PHE A N 1
ATOM 642 C CA . PHE A 1 83 ? 14.031 -9.377 1.861 1.00 86.62 83 PHE A CA 1
ATOM 643 C C . PHE A 1 83 ? 15.308 -8.669 2.333 1.00 86.62 83 PHE A C 1
ATOM 645 O O . PHE A 1 83 ? 16.350 -9.295 2.508 1.00 86.62 83 PHE A O 1
ATOM 652 N N . ASN A 1 84 ? 15.205 -7.360 2.574 1.00 86.69 84 ASN A N 1
ATOM 653 C CA . ASN A 1 84 ? 16.246 -6.528 3.156 1.00 86.69 84 ASN A CA 1
ATOM 654 C C . ASN A 1 84 ? 15.601 -5.532 4.131 1.00 86.69 84 ASN A C 1
ATOM 656 O O . ASN A 1 84 ? 14.608 -4.890 3.798 1.00 86.69 84 ASN A O 1
ATOM 660 N N . GLY A 1 85 ? 16.169 -5.417 5.332 1.00 87.88 85 GLY A N 1
ATOM 661 C CA . GLY A 1 85 ? 15.625 -4.601 6.419 1.00 87.88 85 GLY A CA 1
ATOM 662 C C . GLY A 1 85 ? 15.994 -3.117 6.377 1.00 87.88 85 GLY A C 1
ATOM 663 O O . GLY A 1 85 ? 15.868 -2.456 7.400 1.00 87.88 85 GLY A O 1
ATOM 664 N N . TYR A 1 86 ? 16.482 -2.584 5.253 1.00 91.50 86 TYR A N 1
ATOM 665 C CA . TYR A 1 86 ? 16.820 -1.163 5.124 1.00 91.50 86 TYR A CA 1
ATOM 666 C C . TYR A 1 86 ? 15.575 -0.320 4.809 1.00 91.50 86 TYR A C 1
ATOM 668 O O . TYR A 1 86 ? 15.409 0.229 3.721 1.00 91.50 86 TYR A O 1
ATOM 676 N N . GLY A 1 87 ? 14.657 -0.262 5.765 1.00 90.69 87 GLY A N 1
ATOM 677 C CA . GLY A 1 87 ? 13.400 0.462 5.649 1.00 90.69 87 GLY A CA 1
ATOM 678 C C . GLY A 1 87 ? 12.579 0.333 6.922 1.00 90.69 87 GLY A C 1
ATOM 679 O O . GLY A 1 87 ? 12.956 -0.381 7.846 1.00 90.69 87 GLY A O 1
ATOM 680 N N . GLU A 1 88 ? 11.441 1.015 6.958 1.00 92.06 88 GLU A N 1
ATOM 681 C CA . GLU A 1 88 ? 10.579 1.058 8.135 1.00 92.06 88 GLU A CA 1
ATOM 682 C C . GLU A 1 88 ? 9.162 0.603 7.795 1.00 92.06 88 GLU A C 1
ATOM 684 O O . GLU A 1 88 ? 8.573 1.017 6.793 1.00 92.06 88 GLU A O 1
ATOM 689 N N . MET A 1 89 ? 8.601 -0.247 8.655 1.00 94.62 89 MET A N 1
ATOM 690 C CA . MET A 1 89 ? 7.235 -0.749 8.534 1.00 94.62 89 MET A CA 1
ATOM 691 C C . MET A 1 89 ? 6.599 -0.846 9.916 1.00 94.62 89 MET A C 1
ATOM 693 O O . MET A 1 89 ? 6.916 -1.726 10.718 1.00 94.62 89 MET A O 1
ATOM 697 N N . THR A 1 90 ? 5.650 0.049 10.181 1.00 92.81 90 THR A N 1
ATOM 698 C CA . THR A 1 90 ? 4.886 0.019 11.433 1.00 92.81 90 THR A CA 1
ATOM 699 C C . THR A 1 90 ? 3.969 -1.202 11.499 1.00 92.81 90 THR A C 1
ATOM 701 O O . THR A 1 90 ? 3.544 -1.739 10.477 1.00 92.81 90 THR A O 1
ATOM 704 N N . ARG A 1 91 ? 3.646 -1.635 12.727 1.00 86.94 91 ARG A N 1
ATOM 705 C CA . ARG A 1 91 ? 2.753 -2.774 13.032 1.00 86.94 91 ARG A CA 1
ATOM 706 C C . ARG A 1 91 ? 3.232 -4.138 12.520 1.00 86.94 91 ARG A C 1
ATOM 708 O O . ARG A 1 91 ? 2.489 -5.111 12.633 1.00 86.94 91 ARG A O 1
ATOM 715 N N . SER A 1 92 ? 4.472 -4.238 12.044 1.00 88.25 92 SER A N 1
ATOM 716 C CA . SER A 1 92 ? 5.046 -5.480 11.526 1.00 88.25 92 SER A CA 1
ATOM 717 C C 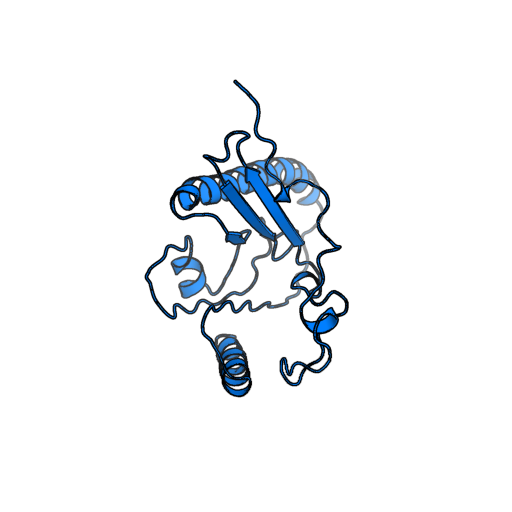. SER A 1 92 ? 5.001 -6.623 12.546 1.00 88.25 92 SER A C 1
ATOM 719 O O . SER A 1 92 ? 4.549 -7.718 12.232 1.00 88.25 92 SER A O 1
ATOM 721 N N . HIS A 1 93 ? 5.350 -6.340 13.802 1.00 85.06 93 HIS A N 1
ATOM 722 C CA . HIS A 1 93 ? 5.283 -7.312 14.896 1.00 85.06 93 HIS A CA 1
ATOM 723 C C . HIS A 1 93 ? 3.873 -7.861 15.147 1.00 85.06 93 HIS A C 1
ATOM 725 O O . HIS A 1 93 ? 3.732 -9.038 15.447 1.00 85.06 93 HIS A O 1
ATOM 731 N N . LEU A 1 94 ? 2.823 -7.048 14.986 1.00 78.06 94 LEU A N 1
ATOM 732 C CA . LEU A 1 94 ? 1.444 -7.513 15.180 1.00 78.06 94 LEU A CA 1
ATOM 733 C C . LEU A 1 94 ? 1.006 -8.473 14.075 1.00 78.06 94 LEU A C 1
ATOM 735 O O . LEU A 1 94 ? 0.296 -9.434 14.351 1.00 78.06 94 LEU A O 1
ATOM 739 N N . ILE A 1 95 ? 1.436 -8.224 12.837 1.00 85.56 95 ILE A N 1
ATOM 740 C CA . ILE A 1 95 ? 1.169 -9.141 11.726 1.00 85.56 95 ILE A CA 1
ATOM 741 C C . ILE A 1 95 ? 2.016 -10.408 11.882 1.00 85.56 95 ILE A C 1
ATOM 743 O O . ILE A 1 95 ? 1.512 -11.494 11.636 1.00 85.56 95 ILE A O 1
ATOM 747 N N . ALA A 1 96 ? 3.273 -10.290 12.315 1.00 83.88 96 ALA A N 1
ATOM 748 C CA . ALA A 1 96 ? 4.143 -11.443 12.532 1.00 83.88 96 ALA A CA 1
ATOM 749 C C . ALA A 1 96 ? 3.629 -12.365 13.651 1.00 83.88 96 ALA A C 1
ATOM 751 O O . ALA A 1 96 ? 3.690 -13.579 13.503 1.00 83.88 96 ALA A O 1
ATOM 752 N N . GLU A 1 97 ? 3.107 -11.787 14.735 1.00 74.31 97 GLU A N 1
ATOM 753 C CA . GLU A 1 97 ? 2.581 -12.529 15.885 1.00 74.31 97 GLU A CA 1
ATOM 754 C C . GLU A 1 97 ? 1.160 -13.048 15.636 1.00 74.31 97 GLU A C 1
ATOM 756 O O . GLU A 1 97 ? 0.861 -14.221 15.834 1.00 74.31 97 GLU A O 1
ATOM 761 N N . GLY A 1 98 ? 0.257 -12.161 15.215 1.00 80.19 98 GLY A N 1
ATOM 762 C CA . GLY A 1 98 ? -1.167 -12.467 15.120 1.00 80.19 98 GLY A CA 1
ATOM 763 C C . GLY A 1 98 ? -1.617 -12.939 13.744 1.00 80.19 98 GLY A C 1
ATOM 764 O O . GLY A 1 98 ? -2.748 -13.394 13.615 1.00 80.19 98 GLY A O 1
ATOM 765 N N . GLY A 1 99 ? -0.796 -12.778 12.703 1.00 83.00 99 GLY A N 1
ATOM 766 C CA . GLY A 1 99 ? -1.188 -13.066 11.322 1.00 83.00 99 GLY A CA 1
ATOM 767 C C . GLY A 1 99 ? -2.320 -12.171 10.813 1.00 83.00 99 GLY A C 1
ATOM 768 O O . GLY A 1 99 ? -3.031 -12.564 9.893 1.00 83.00 99 GLY A O 1
ATOM 769 N N . LEU A 1 100 ? -2.541 -10.998 11.425 1.00 85.06 100 LEU A N 1
ATOM 770 C CA . LEU A 1 100 ? -3.708 -10.147 11.177 1.00 85.06 100 LEU A CA 1
ATOM 771 C C . LEU A 1 100 ? -3.328 -8.701 10.832 1.00 85.06 100 LEU A C 1
ATOM 773 O O . LEU A 1 100 ? -2.625 -8.014 11.572 1.00 85.06 100 LEU A O 1
ATOM 777 N N . LEU A 1 101 ? -3.900 -8.205 9.738 1.00 88.69 101 LEU A N 1
ATOM 778 C CA . LEU A 1 101 ? -3.932 -6.810 9.321 1.00 88.69 101 LEU A CA 1
ATOM 779 C C . LEU A 1 101 ? -5.285 -6.188 9.691 1.00 88.69 101 LEU A C 1
ATOM 781 O O . LEU A 1 101 ? -6.320 -6.487 9.096 1.00 88.69 101 LEU A O 1
ATOM 785 N N . CYS A 1 102 ? -5.263 -5.279 10.660 1.00 87.56 102 CYS A N 1
ATOM 786 C CA . CYS A 1 102 ? -6.437 -4.5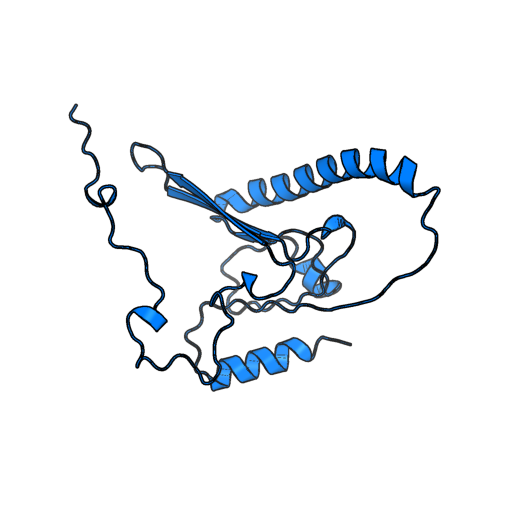67 11.173 1.00 87.56 102 CYS A CA 1
ATOM 787 C C . CYS A 1 102 ? -6.360 -3.051 10.911 1.00 87.56 102 CYS A C 1
ATOM 789 O O . CYS A 1 102 ? -6.769 -2.240 11.742 1.00 87.56 102 CYS A O 1
ATOM 791 N N . SER A 1 103 ? -5.739 -2.656 9.801 1.00 91.69 103 SER A N 1
ATOM 792 C CA . SER A 1 103 ? -5.573 -1.258 9.404 1.00 91.69 103 SER A CA 1
ATOM 793 C C . SER A 1 103 ? -5.532 -1.122 7.881 1.00 91.69 103 SER A C 1
ATOM 795 O O . SER A 1 103 ? -5.255 -2.104 7.185 1.00 91.69 103 SER A O 1
ATOM 797 N N . PRO A 1 104 ? -5.737 0.091 7.344 1.00 94.12 104 PRO A N 1
ATOM 798 C CA . PRO A 1 104 ? -5.260 0.440 6.017 1.00 94.12 104 PRO A CA 1
ATOM 799 C C . PRO A 1 104 ? -3.753 0.193 5.898 1.00 94.12 104 PRO A C 1
ATOM 801 O O . PRO A 1 104 ? -3.019 0.269 6.891 1.00 94.12 104 PRO A O 1
ATOM 804 N N . ILE A 1 105 ? -3.294 -0.056 4.677 1.00 96.44 105 ILE A N 1
ATOM 805 C CA . ILE A 1 105 ? -1.873 -0.048 4.331 1.00 96.44 105 ILE A CA 1
ATOM 806 C C . ILE A 1 105 ? -1.581 1.317 3.723 1.00 96.44 105 ILE A C 1
ATOM 808 O O . ILE A 1 105 ? -2.219 1.711 2.748 1.00 96.44 105 ILE A O 1
ATOM 812 N N . VAL A 1 106 ? -0.626 2.041 4.296 1.00 97.31 106 VAL A N 1
ATOM 813 C CA . VAL A 1 106 ? -0.256 3.376 3.829 1.00 97.31 106 VAL A CA 1
ATOM 814 C C . VAL A 1 106 ? 1.206 3.386 3.410 1.00 97.31 106 VAL A C 1
ATOM 816 O O . VAL A 1 106 ? 2.084 3.013 4.182 1.00 97.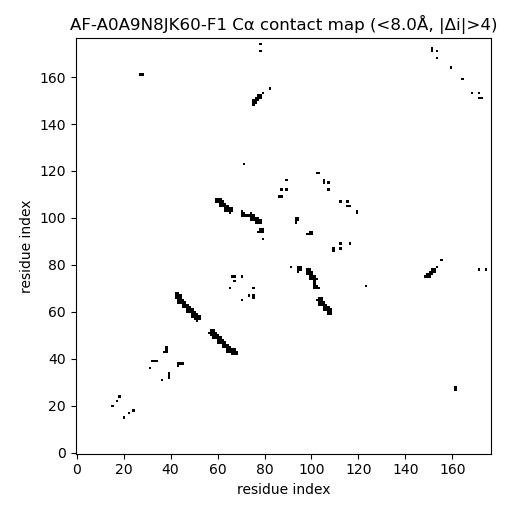31 106 VAL A O 1
ATOM 819 N N . LEU A 1 107 ? 1.448 3.825 2.178 1.00 97.69 107 LEU A N 1
ATOM 820 C CA . LEU A 1 107 ? 2.766 3.999 1.585 1.00 97.69 107 LEU A CA 1
ATOM 821 C C . LEU A 1 107 ? 3.073 5.493 1.509 1.00 97.69 107 LEU A C 1
ATOM 823 O O . LEU A 1 107 ? 2.267 6.271 1.000 1.00 97.69 107 LEU A O 1
ATOM 827 N N . THR A 1 108 ? 4.233 5.886 2.020 1.00 97.44 108 THR A N 1
ATOM 828 C CA . THR A 1 108 ? 4.707 7.273 2.070 1.00 97.44 108 THR A CA 1
ATOM 829 C C . THR A 1 108 ? 6.235 7.283 2.132 1.00 97.44 108 THR A C 1
ATOM 831 O O . THR A 1 108 ? 6.853 6.247 2.376 1.00 97.44 108 THR A O 1
ATOM 834 N N . GLY A 1 109 ? 6.859 8.447 1.944 1.00 92.19 109 GLY A N 1
ATOM 835 C CA . GLY A 1 109 ? 8.288 8.618 2.221 1.00 92.19 109 GLY A CA 1
ATOM 836 C C . GLY A 1 109 ? 8.629 8.423 3.707 1.00 92.19 109 GLY A C 1
ATOM 837 O O . GLY A 1 109 ? 7.773 8.622 4.571 1.00 92.19 109 GLY A O 1
ATOM 838 N N . THR A 1 110 ? 9.891 8.094 4.004 1.00 93.38 110 THR A N 1
ATOM 839 C CA . THR A 1 110 ? 10.397 7.725 5.344 1.00 93.38 110 THR A CA 1
ATOM 840 C C . THR A 1 110 ? 9.990 8.703 6.448 1.00 93.38 110 THR A C 1
ATOM 842 O O . THR A 1 110 ? 9.499 8.296 7.497 1.00 93.38 110 THR A O 1
ATOM 845 N N . PHE A 1 111 ? 10.113 10.009 6.199 1.00 92.00 111 PHE A N 1
ATOM 846 C CA . PHE A 1 111 ? 9.756 11.041 7.181 1.00 92.00 111 PHE A CA 1
ATOM 847 C C . PHE A 1 111 ? 8.241 11.206 7.392 1.00 92.00 111 PHE A C 1
ATOM 849 O O . PHE A 1 111 ? 7.819 11.824 8.364 1.00 92.00 111 PHE A O 1
ATOM 856 N N . GLY A 1 112 ? 7.410 10.645 6.509 1.00 92.81 112 GLY A N 1
ATOM 857 C CA . GLY A 1 112 ? 5.951 10.671 6.618 1.00 92.81 112 GLY A CA 1
ATOM 858 C C . GLY A 1 112 ? 5.362 9.522 7.439 1.00 92.81 112 GLY A C 1
ATOM 859 O O . GLY A 1 112 ? 4.174 9.563 7.747 1.00 92.81 112 GLY A O 1
ATOM 860 N N . ILE A 1 113 ? 6.157 8.512 7.814 1.00 95.00 113 ILE A N 1
ATOM 861 C CA . ILE A 1 113 ? 5.661 7.287 8.467 1.00 95.00 113 ILE A C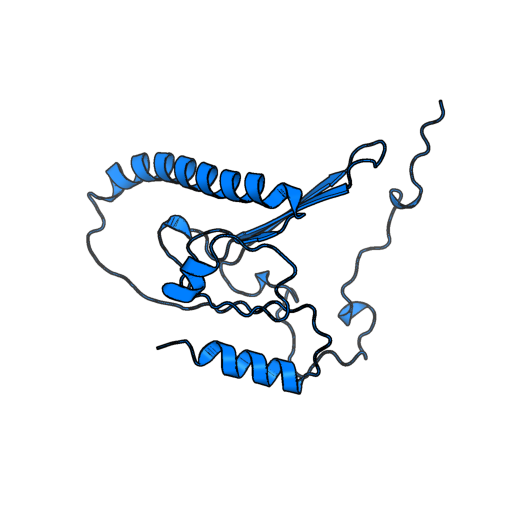A 1
ATOM 862 C C . ILE A 1 113 ? 4.907 7.596 9.766 1.00 95.00 113 ILE A C 1
ATOM 864 O O . ILE A 1 113 ? 3.808 7.081 9.974 1.00 95.00 113 ILE A O 1
ATOM 868 N N . GLY A 1 114 ? 5.452 8.474 10.615 1.00 92.81 114 GLY A N 1
ATOM 869 C CA . GLY A 1 114 ? 4.805 8.862 11.872 1.00 92.81 114 GLY A CA 1
ATOM 870 C C . GLY A 1 114 ? 3.455 9.553 11.653 1.00 92.81 114 GLY A C 1
ATOM 871 O O . GLY A 1 114 ? 2.464 9.190 12.284 1.00 92.81 114 GLY A O 1
ATOM 872 N N . ALA A 1 115 ? 3.394 10.494 10.706 1.00 94.81 115 ALA A N 1
ATOM 873 C CA . ALA A 1 115 ? 2.163 11.203 10.360 1.00 94.81 115 ALA A CA 1
ATOM 874 C C . ALA A 1 115 ? 1.116 10.268 9.731 1.00 94.81 115 ALA A C 1
ATOM 876 O O . ALA A 1 115 ? -0.057 10.331 10.091 1.00 94.81 115 ALA A O 1
ATOM 877 N N . ALA A 1 116 ? 1.538 9.360 8.848 1.00 95.38 116 ALA A N 1
ATOM 878 C CA . ALA A 1 116 ? 0.667 8.352 8.251 1.00 95.38 116 ALA A CA 1
ATOM 879 C C . ALA A 1 116 ? 0.074 7.414 9.312 1.00 95.38 116 ALA A C 1
ATOM 881 O O . ALA A 1 116 ? -1.136 7.187 9.331 1.00 95.38 116 ALA A O 1
ATOM 882 N N . HIS A 1 117 ? 0.903 6.912 10.232 1.00 93.19 117 HIS A N 1
ATOM 883 C CA . HIS A 1 117 ? 0.445 6.062 11.329 1.00 93.19 117 HIS A CA 1
ATOM 884 C C . HIS A 1 117 ? -0.550 6.797 12.241 1.00 93.19 117 HIS A C 1
ATOM 886 O O . HIS A 1 117 ? -1.605 6.252 12.569 1.00 93.19 117 HIS A O 1
ATOM 892 N N . GLN A 1 118 ? -0.257 8.051 12.600 1.00 93.38 118 GLN A N 1
ATOM 893 C CA . GLN A 1 118 ? -1.167 8.881 13.390 1.00 93.38 118 GLN A CA 1
ATOM 894 C C . GLN A 1 118 ? -2.500 9.114 12.666 1.00 93.38 118 GLN A C 1
ATOM 896 O O . GLN A 1 118 ? -3.556 8.971 13.279 1.00 93.38 118 GLN A O 1
ATOM 901 N N . GLY A 1 119 ? -2.461 9.409 11.364 1.00 93.44 119 GLY A N 1
ATOM 902 C CA . GLY A 1 119 ? -3.656 9.604 10.544 1.00 93.44 119 GLY A CA 1
ATOM 903 C C . GLY A 1 119 ? -4.554 8.365 10.500 1.00 93.44 119 GLY A C 1
ATOM 904 O O . GLY A 1 119 ? -5.769 8.490 10.633 1.00 93.44 119 GLY A O 1
ATOM 905 N N . ILE A 1 120 ? -3.973 7.162 10.405 1.00 92.12 120 ILE A N 1
ATOM 906 C CA . ILE A 1 120 ? -4.729 5.900 10.485 1.00 92.12 120 ILE A CA 1
ATOM 907 C C . ILE A 1 120 ? -5.446 5.772 11.834 1.00 92.12 120 ILE A C 1
ATOM 909 O O . ILE A 1 120 ? -6.624 5.411 11.874 1.00 92.12 120 ILE A O 1
ATOM 913 N N . LEU A 1 121 ? -4.744 6.038 12.941 1.00 88.56 121 LEU A N 1
ATOM 914 C CA . LEU A 1 121 ? -5.324 5.933 14.280 1.00 88.56 121 LEU A CA 1
ATOM 915 C C . LEU A 1 121 ? -6.442 6.951 14.487 1.00 88.56 121 LEU A C 1
ATOM 917 O O . LEU A 1 121 ? -7.515 6.578 14.958 1.00 88.56 121 LEU A O 1
ATOM 921 N N . GLN A 1 122 ? -6.206 8.207 14.107 1.00 88.06 122 GLN A N 1
ATOM 922 C CA . GLN A 1 122 ? -7.196 9.273 14.206 1.00 88.06 122 GLN A CA 1
ATOM 923 C C . GLN A 1 122 ? -8.446 8.935 13.392 1.00 88.06 122 GLN A C 1
ATOM 925 O O . GLN A 1 122 ? -9.544 8.939 13.942 1.00 88.06 122 GLN A O 1
ATOM 930 N N . TYR A 1 123 ? -8.277 8.529 12.132 1.00 87.94 123 TYR A N 1
ATOM 931 C CA . TYR A 1 123 ? -9.390 8.101 11.291 1.00 87.94 123 TYR A CA 1
ATOM 932 C C . TYR A 1 123 ? -10.136 6.904 11.902 1.00 87.94 123 TYR A C 1
ATOM 934 O O . TYR A 1 123 ? -11.365 6.863 11.902 1.00 87.94 123 TYR A O 1
ATOM 942 N N . GLY A 1 124 ? -9.414 5.937 12.474 1.00 82.19 124 GLY A N 1
ATOM 943 C CA . GLY A 1 124 ? -10.015 4.807 13.179 1.00 82.19 124 GLY A CA 1
ATOM 944 C C . GLY A 1 124 ? -10.836 5.224 14.405 1.00 82.19 124 GLY A C 1
ATOM 945 O O . GLY A 1 124 ? -11.884 4.633 14.653 1.00 82.19 124 GLY A O 1
ATOM 946 N N . VAL A 1 125 ? -10.396 6.240 15.157 1.00 79.94 125 VAL A N 1
ATOM 947 C CA . VAL A 1 125 ? -11.129 6.804 16.306 1.00 79.94 125 VAL A CA 1
ATOM 948 C C . VAL A 1 125 ? -12.362 7.585 15.854 1.00 79.94 125 VAL A C 1
ATOM 950 O O . VAL A 1 125 ? -13.446 7.338 16.373 1.00 79.94 125 VAL A O 1
ATOM 953 N N . GLU A 1 126 ? -12.231 8.462 14.860 1.00 78.44 126 GLU A N 1
ATOM 954 C CA . GLU A 1 126 ? -13.348 9.238 14.302 1.00 78.44 126 GLU A CA 1
ATOM 955 C C . GLU A 1 126 ? -14.428 8.307 13.735 1.00 78.44 126 GLU A C 1
ATOM 957 O O . GLU A 1 126 ? -15.605 8.403 14.094 1.00 78.44 126 GLU A O 1
ATOM 962 N N . THR A 1 127 ? -14.007 7.306 12.955 1.00 69.69 127 THR A N 1
ATOM 963 C CA . THR A 1 127 ? -14.900 6.260 12.438 1.00 69.69 127 THR A CA 1
ATOM 964 C C . THR A 1 127 ? -15.531 5.469 13.582 1.00 69.69 127 THR A C 1
ATOM 966 O O . THR A 1 127 ? -16.712 5.143 13.517 1.00 69.69 127 THR A O 1
ATOM 969 N N . LYS A 1 128 ? -14.789 5.183 14.662 1.00 60.00 128 LYS A N 1
ATOM 970 C CA . LYS A 1 128 ? -15.313 4.529 15.871 1.00 60.00 128 LYS A CA 1
ATOM 971 C C . LYS A 1 128 ? -16.311 5.376 16.640 1.00 60.00 128 LYS A C 1
ATOM 973 O O . LYS A 1 128 ? -17.168 4.782 17.279 1.00 60.00 128 LYS A O 1
ATOM 978 N N . ASP A 1 129 ? -16.213 6.698 16.635 1.00 61.12 129 ASP A N 1
ATOM 979 C CA . ASP A 1 129 ? -17.162 7.572 17.329 1.00 61.12 129 ASP A CA 1
ATOM 980 C C . ASP A 1 129 ? -18.473 7.696 16.550 1.00 61.12 129 ASP A C 1
ATOM 982 O O . ASP A 1 129 ? -19.562 7.624 17.134 1.00 61.12 129 ASP A O 1
ATOM 986 N N . GLU A 1 130 ? -18.390 7.780 15.224 1.00 60.62 130 GLU A N 1
ATOM 987 C CA . GLU A 1 130 ? -19.552 7.674 14.339 1.00 60.62 130 GLU A CA 1
ATOM 988 C C . GLU A 1 130 ? -20.182 6.278 14.412 1.00 60.62 130 GLU A C 1
ATOM 990 O O . GLU A 1 130 ? -21.394 6.140 14.619 1.00 60.62 130 GLU A O 1
ATOM 995 N N . ALA A 1 131 ? -19.352 5.234 14.344 1.00 55.47 131 ALA A N 1
ATOM 996 C CA . ALA A 1 131 ? -19.774 3.853 14.500 1.00 55.47 131 ALA A CA 1
ATOM 997 C C . ALA A 1 131 ? -20.303 3.590 15.910 1.00 55.47 131 ALA A C 1
ATOM 999 O O . ALA A 1 131 ? -21.319 2.937 16.012 1.00 55.47 131 ALA A O 1
ATOM 1000 N N . ARG A 1 132 ? -19.752 4.136 17.003 1.00 58.91 132 ARG A N 1
ATOM 1001 C CA . ARG A 1 132 ? -20.292 3.981 18.375 1.00 58.91 132 ARG A CA 1
ATOM 1002 C C . ARG A 1 132 ? -21.701 4.536 18.488 1.00 58.91 132 ARG A C 1
ATOM 1004 O O . ARG A 1 132 ? -22.557 3.898 19.101 1.00 58.91 132 ARG A O 1
ATOM 1011 N N . LYS A 1 133 ? -21.957 5.708 17.900 1.00 58.81 133 LYS A N 1
ATOM 1012 C CA . LYS A 1 133 ? -23.300 6.312 17.867 1.00 58.81 133 LYS A CA 1
ATOM 1013 C C . LYS A 1 133 ? -24.290 5.422 17.110 1.00 58.81 133 LYS A C 1
ATOM 1015 O O . LYS A 1 133 ? -25.441 5.301 17.524 1.00 58.81 133 LYS A O 1
ATOM 1020 N N . LYS A 1 134 ? -23.829 4.768 16.042 1.00 57.69 134 LYS A N 1
ATOM 1021 C CA . LYS A 1 134 ? -24.622 3.859 15.201 1.00 57.69 134 LYS A CA 1
ATOM 1022 C C . LYS A 1 134 ? -24.802 2.466 15.828 1.00 57.69 134 LYS A C 1
ATOM 1024 O O . LYS A 1 134 ? -25.911 1.960 15.907 1.00 57.69 134 LYS A O 1
ATOM 1029 N N . VAL A 1 135 ? -23.740 1.912 16.400 1.00 53.12 135 VAL A N 1
ATOM 1030 C CA . VAL A 1 135 ? -23.639 0.628 17.105 1.00 53.12 135 VAL A CA 1
ATOM 1031 C C . VAL A 1 135 ? -24.432 0.648 18.407 1.00 53.12 135 VAL A C 1
ATOM 1033 O O . VAL A 1 135 ? -25.064 -0.350 18.710 1.00 53.12 135 VAL A O 1
ATOM 1036 N N . LYS A 1 136 ? -24.546 1.773 19.132 1.00 61.25 136 LYS A N 1
ATOM 1037 C CA . LYS A 1 136 ? -25.515 1.894 20.246 1.00 61.25 136 LYS A CA 1
ATOM 1038 C C . LYS A 1 136 ? -26.962 1.629 19.792 1.00 61.25 136 LYS A C 1
ATOM 1040 O O . LYS A 1 136 ? -27.775 1.172 20.583 1.00 61.25 136 LYS A O 1
ATOM 1045 N N . LYS A 1 137 ? -27.275 1.912 18.525 1.00 56.50 137 LYS A N 1
ATOM 1046 C CA . LYS A 1 137 ? -28.593 1.714 17.908 1.00 56.50 137 LYS A CA 1
ATOM 1047 C C . LYS A 1 137 ? -28.747 0.326 17.266 1.00 56.50 137 LYS A C 1
ATOM 1049 O O . LYS A 1 137 ? -29.863 -0.163 17.146 1.00 56.50 137 LYS A O 1
ATOM 1054 N N . GLU A 1 138 ? -27.644 -0.301 16.858 1.00 57.72 138 GLU A N 1
ATOM 1055 C CA . GLU A 1 138 ? -27.617 -1.605 16.175 1.00 57.72 138 GLU A CA 1
ATOM 1056 C C . GLU A 1 138 ? -27.304 -2.792 17.116 1.00 57.72 138 GLU A C 1
ATOM 1058 O O . GLU A 1 138 ? -27.723 -3.908 16.823 1.00 57.72 138 GLU A O 1
ATOM 1063 N N . LEU A 1 139 ? -26.662 -2.569 18.276 1.00 50.09 139 LEU A N 1
ATOM 1064 C CA . LEU A 1 139 ? -26.421 -3.562 19.348 1.00 50.09 139 LEU A CA 1
ATOM 1065 C C . LEU A 1 139 ? -27.713 -4.140 19.935 1.00 50.09 139 LEU A C 1
ATOM 1067 O O . LEU A 1 139 ? -27.719 -5.269 20.411 1.00 50.09 139 LEU A O 1
ATOM 1071 N N . GLU A 1 140 ? -28.810 -3.394 19.848 1.00 57.62 140 GLU A N 1
ATOM 1072 C CA . GLU A 1 140 ? -30.158 -3.882 20.154 1.00 57.62 140 GLU A CA 1
ATOM 1073 C C . GLU A 1 140 ? -30.639 -4.961 19.168 1.00 57.62 140 GLU A C 1
ATOM 1075 O O . GLU A 1 140 ? -31.605 -5.666 19.443 1.00 57.62 140 GLU A O 1
ATOM 1080 N N . LYS A 1 141 ? -29.998 -5.105 18.001 1.00 52.84 141 LYS A N 1
ATOM 1081 C CA . LYS A 1 141 ? -30.592 -5.801 16.855 1.00 52.84 141 LYS A CA 1
ATOM 1082 C C . LYS A 1 141 ? -29.799 -6.989 16.301 1.00 52.84 141 LYS A C 1
ATOM 1084 O O . LYS A 1 141 ? -30.374 -7.748 15.533 1.00 52.84 141 LYS A O 1
ATOM 1089 N N . ALA A 1 142 ? -28.523 -7.183 16.644 1.00 48.78 142 ALA A N 1
ATOM 1090 C CA . ALA A 1 142 ? -27.662 -8.141 15.928 1.00 48.78 142 ALA A CA 1
ATOM 1091 C C . ALA A 1 142 ? -26.816 -9.026 16.860 1.00 48.78 142 ALA A C 1
ATOM 1093 O O . ALA A 1 142 ? -25.614 -8.821 17.024 1.00 48.78 142 ALA A O 1
ATOM 1094 N N . LYS A 1 143 ? -27.458 -10.024 17.474 1.00 47.47 143 LYS A N 1
ATOM 1095 C CA . LYS A 1 143 ? -26.837 -10.992 18.391 1.00 47.47 143 LYS A CA 1
ATOM 1096 C C . LYS A 1 143 ? -26.359 -12.303 17.733 1.00 47.47 143 LYS A C 1
ATOM 1098 O O . LYS A 1 143 ? -25.877 -13.157 18.466 1.00 47.47 143 LYS A O 1
ATOM 1103 N N . GLU A 1 144 ? -26.446 -12.493 16.412 1.00 54.97 144 GLU A N 1
ATOM 1104 C CA . GLU A 1 144 ? -26.217 -13.811 15.778 1.00 54.97 144 GLU A CA 1
ATOM 1105 C C . GLU A 1 144 ? -25.435 -13.736 14.435 1.00 54.97 144 GLU A C 1
ATOM 1107 O O . GLU A 1 144 ? -25.794 -12.977 13.542 1.00 54.97 144 GLU A O 1
ATOM 1112 N N . GLU A 1 145 ? -24.376 -14.564 14.343 1.00 54.22 145 GLU A N 1
ATOM 1113 C CA . GLU A 1 145 ? -23.650 -15.107 13.159 1.00 54.22 145 GLU A CA 1
ATOM 1114 C C . GLU A 1 145 ? -22.445 -14.392 12.478 1.00 54.22 145 GLU A C 1
ATOM 1116 O O . GLU A 1 145 ? -22.351 -13.170 12.359 1.00 54.22 145 GLU A O 1
ATOM 1121 N N . LYS A 1 146 ? -21.473 -15.221 12.028 1.00 46.38 146 LYS A N 1
ATOM 1122 C CA . LYS A 1 146 ? -20.167 -14.896 11.397 1.00 46.38 146 LYS A CA 1
ATOM 1123 C C . LYS A 1 146 ? -19.861 -15.854 10.229 1.00 46.38 146 LYS A C 1
ATOM 1125 O O . LYS A 1 146 ? -20.139 -17.038 10.363 1.00 46.38 146 LYS A O 1
ATOM 1130 N N . ASP A 1 147 ? -19.165 -15.377 9.184 1.00 44.41 147 ASP A N 1
ATOM 1131 C CA . ASP A 1 147 ? -18.492 -16.229 8.180 1.00 44.41 147 ASP A CA 1
ATOM 1132 C C . ASP A 1 147 ? -17.204 -15.580 7.602 1.00 44.41 147 ASP A C 1
ATOM 1134 O O . ASP A 1 147 ? -17.042 -14.351 7.644 1.00 44.41 147 ASP A O 1
ATOM 1138 N N . GLY A 1 148 ? -16.264 -16.420 7.141 1.00 52.88 148 GLY A N 1
ATOM 1139 C CA . GLY A 1 148 ? -14.827 -16.161 6.977 1.00 52.88 148 GLY A CA 1
ATOM 1140 C C . GLY A 1 148 ? -14.286 -16.032 5.542 1.00 52.88 148 GLY A C 1
ATOM 1141 O O . GLY A 1 148 ? -14.836 -16.544 4.572 1.00 52.88 148 GLY A O 1
ATOM 1142 N N . SER A 1 149 ? -13.159 -15.317 5.405 1.00 52.38 149 SER A N 1
ATOM 1143 C CA . SER A 1 149 ? -12.296 -15.270 4.207 1.00 52.38 149 SER A CA 1
ATOM 1144 C C . SER A 1 149 ? -10.907 -14.705 4.547 1.00 52.38 149 SER A C 1
ATOM 1146 O O . SER A 1 149 ? -10.781 -13.860 5.435 1.00 52.38 149 SER A O 1
ATOM 1148 N N . ILE A 1 150 ? -9.880 -15.116 3.795 1.00 56.69 150 ILE A N 1
ATOM 1149 C CA . ILE A 1 150 ? -8.456 -14.774 3.984 1.00 56.69 150 ILE A CA 1
ATOM 1150 C C . ILE A 1 150 ? -7.923 -14.093 2.709 1.00 56.69 150 ILE A C 1
ATOM 1152 O O . ILE A 1 150 ? -8.229 -14.545 1.610 1.00 56.69 150 ILE A O 1
ATOM 1156 N N . ILE A 1 151 ? -7.130 -13.019 2.835 1.00 61.47 151 ILE A N 1
ATOM 1157 C CA . ILE A 1 151 ? -6.409 -12.367 1.722 1.00 61.47 151 ILE A CA 1
ATOM 1158 C C . ILE A 1 151 ? -4.923 -12.357 2.075 1.00 61.47 151 ILE A C 1
ATOM 1160 O O . ILE A 1 151 ? -4.578 -12.024 3.197 1.00 61.47 151 ILE A O 1
ATOM 1164 N N . VAL A 1 152 ? -4.036 -12.686 1.137 1.00 62.38 152 VAL A N 1
ATOM 1165 C CA . VAL A 1 152 ? -2.581 -12.628 1.349 1.00 62.38 152 VAL A CA 1
ATOM 1166 C C . VAL A 1 152 ? -1.975 -11.689 0.309 1.00 62.38 152 VAL A C 1
ATOM 1168 O O . VAL A 1 152 ? -2.134 -11.911 -0.889 1.00 62.38 152 VAL A O 1
ATOM 1171 N N . VAL A 1 153 ? -1.302 -10.625 0.758 1.00 69.38 153 VAL A N 1
ATOM 1172 C CA . VAL A 1 153 ? -0.654 -9.628 -0.111 1.00 69.38 153 VAL A CA 1
ATOM 1173 C C . VAL A 1 153 ? 0.860 -9.811 -0.049 1.00 69.38 153 VAL A C 1
ATOM 1175 O O . VAL A 1 153 ? 1.439 -9.820 1.033 1.00 69.38 153 VAL A O 1
ATOM 1178 N N . ILE A 1 154 ? 1.500 -9.940 -1.212 1.00 66.94 154 ILE A N 1
ATOM 1179 C CA . ILE A 1 154 ? 2.950 -10.116 -1.354 1.00 66.94 154 ILE A CA 1
ATOM 1180 C C . ILE A 1 154 ? 3.484 -8.954 -2.191 1.00 66.94 154 ILE A C 1
ATOM 1182 O O . ILE A 1 154 ? 3.065 -8.779 -3.333 1.00 66.94 154 ILE A O 1
ATOM 1186 N N . ALA A 1 155 ? 4.414 -8.174 -1.642 1.00 62.00 155 ALA A N 1
ATOM 1187 C CA . ALA A 1 155 ? 5.064 -7.067 -2.339 1.00 62.00 155 ALA A CA 1
ATOM 1188 C C . ALA A 1 155 ? 6.587 -7.265 -2.329 1.00 62.00 155 ALA A C 1
ATOM 1190 O O . ALA A 1 155 ? 7.165 -7.572 -1.287 1.00 62.00 155 ALA A O 1
ATOM 1191 N N . THR A 1 156 ? 7.237 -7.120 -3.487 1.00 63.88 156 THR A N 1
ATOM 1192 C CA . THR A 1 156 ? 8.692 -7.265 -3.638 1.00 63.88 156 THR A CA 1
ATOM 1193 C C . THR A 1 156 ? 9.214 -6.390 -4.779 1.00 63.88 156 THR A C 1
ATOM 1195 O O . THR A 1 156 ? 8.552 -6.253 -5.803 1.00 63.88 156 THR A O 1
ATOM 1198 N N . ASP A 1 157 ? 10.394 -5.809 -4.576 1.00 59.09 157 ASP A N 1
ATOM 1199 C CA . ASP A 1 157 ? 11.180 -5.027 -5.549 1.00 59.09 157 ASP A CA 1
ATOM 1200 C C . ASP A 1 157 ? 12.320 -5.878 -6.164 1.00 59.09 157 ASP A C 1
ATOM 1202 O O . ASP A 1 157 ? 13.188 -5.411 -6.892 1.00 59.09 157 ASP A O 1
ATOM 1206 N N . ALA A 1 158 ? 12.362 -7.181 -5.866 1.00 72.44 158 ALA A N 1
ATOM 1207 C CA . ALA A 1 158 ? 13.387 -8.053 -6.424 1.00 72.44 158 ALA A CA 1
ATOM 1208 C C . ALA A 1 158 ? 13.095 -8.366 -7.909 1.00 72.44 158 ALA A C 1
ATOM 1210 O O . ALA A 1 158 ? 11.950 -8.689 -8.248 1.00 72.44 158 ALA A O 1
ATOM 1211 N N . PRO A 1 159 ? 14.109 -8.359 -8.800 1.00 62.97 159 PRO A N 1
ATOM 1212 C CA . PRO A 1 159 ? 13.953 -8.864 -10.159 1.00 62.97 159 PRO A CA 1
ATOM 1213 C C . PRO A 1 159 ? 13.807 -10.389 -10.098 1.00 62.97 159 PRO A C 1
ATOM 1215 O O . PRO A 1 159 ? 14.787 -11.126 -9.997 1.00 62.97 159 PRO A O 1
ATOM 1218 N N . LEU A 1 160 ? 12.561 -10.862 -10.098 1.00 84.25 160 LEU A N 1
ATOM 1219 C CA . LEU A 1 160 ? 12.230 -12.275 -9.945 1.00 84.25 160 LEU A CA 1
ATOM 1220 C C . LEU A 1 160 ? 11.794 -12.892 -11.269 1.00 84.25 160 LEU A C 1
ATOM 1222 O O . LEU A 1 160 ? 10.980 -12.343 -12.008 1.00 84.25 160 LEU A O 1
ATOM 1226 N N . LEU A 1 161 ? 12.291 -14.096 -11.524 1.00 83.31 161 LEU A N 1
ATOM 1227 C CA . LEU A 1 161 ? 11.844 -14.936 -12.626 1.00 83.31 161 LEU A CA 1
ATOM 1228 C C . LEU A 1 161 ? 10.474 -15.573 -12.299 1.00 83.31 161 LEU A C 1
ATOM 1230 O O . LEU A 1 161 ? 10.175 -15.821 -11.126 1.00 83.31 161 LEU A O 1
ATOM 1234 N N . PRO A 1 162 ? 9.650 -15.929 -13.304 1.00 78.19 162 PRO A N 1
ATOM 1235 C CA . PRO A 1 162 ? 8.293 -16.460 -13.091 1.00 78.19 162 PRO A CA 1
ATOM 1236 C C . PRO A 1 162 ? 8.205 -17.659 -12.128 1.00 78.19 162 PRO A C 1
ATOM 1238 O O . PRO A 1 162 ? 7.314 -17.743 -11.277 1.00 78.19 162 PRO A O 1
ATOM 1241 N N . HIS A 1 163 ? 9.177 -18.574 -12.185 1.00 80.00 163 HIS A N 1
ATOM 1242 C CA . HIS A 1 163 ? 9.230 -19.724 -11.277 1.00 80.00 163 HIS A CA 1
ATOM 1243 C C . HIS A 1 163 ? 9.529 -19.319 -9.819 1.00 80.00 163 HIS A C 1
ATOM 1245 O O . HIS A 1 163 ? 9.114 -20.013 -8.889 1.00 80.00 163 HIS A O 1
ATOM 1251 N N . GLN A 1 164 ? 10.217 -18.194 -9.596 1.00 79.31 164 GLN A N 1
ATOM 1252 C CA . GLN A 1 164 ? 10.486 -17.646 -8.264 1.00 79.31 164 GLN A CA 1
ATOM 1253 C C . GLN A 1 164 ? 9.229 -16.993 -7.679 1.00 79.31 164 GLN A C 1
ATOM 1255 O O . GLN A 1 164 ? 8.921 -17.244 -6.516 1.00 79.31 164 GLN A O 1
ATOM 1260 N N . LEU A 1 165 ? 8.444 -16.272 -8.491 1.00 78.94 165 LEU A N 1
ATOM 1261 C CA . LEU A 1 165 ? 7.125 -15.759 -8.090 1.00 78.94 165 LEU A CA 1
ATOM 1262 C C . LEU A 1 165 ? 6.181 -16.898 -7.675 1.00 78.94 165 LEU A C 1
ATOM 1264 O O . LEU A 1 165 ? 5.538 -16.825 -6.630 1.00 78.94 165 LEU A O 1
ATOM 1268 N N . THR A 1 166 ? 6.177 -18.004 -8.427 1.00 74.81 166 THR A N 1
ATOM 1269 C CA . THR A 1 166 ? 5.387 -19.204 -8.092 1.00 74.81 166 THR A CA 1
ATOM 1270 C C . THR A 1 166 ? 5.828 -19.833 -6.766 1.00 74.81 166 THR A C 1
ATOM 1272 O O . THR A 1 166 ? 4.994 -20.249 -5.961 1.00 74.81 166 THR A O 1
ATOM 1275 N N . ARG A 1 167 ? 7.141 -19.900 -6.503 1.00 79.19 167 ARG A N 1
ATOM 1276 C CA . ARG A 1 167 ? 7.678 -20.401 -5.224 1.00 79.19 167 ARG A CA 1
ATOM 1277 C C . ARG A 1 167 ? 7.315 -19.488 -4.053 1.00 79.19 167 ARG A C 1
ATOM 1279 O O . ARG A 1 167 ? 7.043 -19.995 -2.969 1.00 79.19 167 ARG A O 1
ATOM 1286 N N . ILE A 1 168 ? 7.288 -18.176 -4.269 1.00 80.31 168 ILE A N 1
ATOM 1287 C CA . ILE A 1 168 ? 6.882 -17.188 -3.264 1.00 80.31 168 ILE A CA 1
ATOM 1288 C C . ILE A 1 168 ? 5.388 -17.316 -2.951 1.00 80.31 168 ILE A C 1
ATOM 1290 O O . ILE A 1 168 ? 5.031 -17.460 -1.785 1.00 80.31 168 ILE A O 1
ATOM 1294 N N . ALA A 1 169 ? 4.528 -17.370 -3.972 1.00 75.12 169 ALA A N 1
ATOM 1295 C CA . ALA A 1 169 ? 3.086 -17.544 -3.795 1.00 75.12 169 ALA A CA 1
ATOM 1296 C C . ALA A 1 169 ? 2.746 -18.852 -3.057 1.00 75.12 169 ALA A C 1
ATOM 1298 O O . ALA A 1 169 ? 1.976 -18.838 -2.100 1.00 75.12 169 ALA A O 1
ATOM 1299 N N . LYS A 1 170 ? 3.391 -19.970 -3.430 1.00 72.44 170 LYS A N 1
ATOM 1300 C CA . LYS A 1 170 ? 3.211 -21.271 -2.758 1.00 72.44 170 LYS A CA 1
ATOM 1301 C C . LYS A 1 170 ? 3.681 -21.281 -1.304 1.00 72.44 170 LYS A C 1
ATOM 1303 O O . LYS A 1 170 ? 3.159 -22.058 -0.519 1.00 72.44 170 LYS A O 1
ATOM 1308 N N . ARG A 1 171 ? 4.678 -20.468 -0.941 1.00 71.56 171 ARG A N 1
ATOM 1309 C CA . ARG A 1 171 ? 5.152 -20.351 0.450 1.00 71.56 171 ARG A CA 1
ATOM 1310 C C . ARG A 1 171 ? 4.262 -19.440 1.287 1.00 71.56 171 ARG A C 1
ATOM 1312 O O . ARG A 1 171 ? 4.088 -19.707 2.468 1.00 71.56 171 ARG A O 1
ATOM 1319 N N . ALA A 1 172 ? 3.669 -18.414 0.683 1.00 70.19 172 ALA A N 1
ATOM 1320 C CA . ALA A 1 172 ? 2.802 -17.467 1.379 1.00 70.19 172 ALA A CA 1
ATOM 1321 C C . ALA A 1 172 ? 1.532 -18.116 1.962 1.00 70.19 172 ALA A C 1
ATOM 1323 O O . ALA A 1 172 ? 0.993 -17.623 2.947 1.00 70.19 172 ALA A O 1
ATOM 1324 N N . THR A 1 173 ? 1.084 -19.244 1.402 1.00 63.03 173 THR A N 1
ATOM 1325 C CA . THR A 1 173 ? -0.057 -20.019 1.914 1.00 63.03 173 THR A CA 1
ATOM 1326 C C . THR A 1 173 ? 0.304 -21.000 3.032 1.00 63.03 173 THR A C 1
ATOM 1328 O O . THR A 1 173 ? -0.588 -21.451 3.735 1.00 63.03 173 THR A O 1
ATOM 1331 N N . VAL A 1 174 ? 1.587 -21.334 3.231 1.00 62.38 174 VAL A N 1
ATOM 1332 C CA . VAL A 1 174 ? 2.029 -22.333 4.232 1.00 62.38 174 VAL A CA 1
ATOM 1333 C C . VAL A 1 174 ? 1.885 -21.817 5.677 1.00 62.38 174 VAL A C 1
ATOM 1335 O O . VAL A 1 174 ? 1.950 -22.600 6.614 1.00 62.38 174 VAL A O 1
ATOM 1338 N N . GLY A 1 175 ? 1.632 -20.516 5.869 1.00 50.62 175 GLY A N 1
ATOM 1339 C CA . GLY A 1 175 ? 1.319 -19.912 7.173 1.00 50.62 175 GLY A CA 1
ATOM 1340 C C . GLY A 1 175 ? -0.173 -19.863 7.529 1.00 50.62 175 GLY A C 1
ATOM 1341 O O . GLY A 1 175 ? -0.519 -19.308 8.566 1.00 50.62 175 GLY A O 1
ATOM 1342 N N . LEU A 1 176 ? -1.058 -20.398 6.681 1.00 56.12 176 LEU A N 1
ATOM 1343 C CA . LEU A 1 176 ? -2.494 -20.491 6.952 1.00 56.12 176 LEU A CA 1
ATOM 1344 C C . LEU A 1 176 ? -2.774 -21.832 7.645 1.00 56.12 176 LEU A C 1
ATOM 1346 O O . LEU A 1 176 ? -2.860 -22.858 6.972 1.00 56.12 176 LEU A O 1
ATOM 1350 N N . SER A 1 177 ? -2.843 -21.822 8.980 1.00 46.31 177 SER A N 1
ATOM 1351 C CA . SER A 1 177 ? -3.397 -22.925 9.790 1.00 46.31 177 SER A CA 1
ATOM 1352 C C . SER A 1 177 ? -4.848 -22.640 10.149 1.00 46.31 177 SER A C 1
ATOM 1354 O O . SER A 1 177 ? -5.139 -21.461 10.456 1.00 46.31 177 SER A O 1
#

Secondary structure (DSSP, 8-state):
------GGGS-------HHHH-TTS---SSPPPTTSSGGGSTT-EEEEEEEE-TTSS-EEEEEEEES-TTTTTSPEE-----S--SS--TTHHHHHHH-EE-S-EEEE-GGGHHHHHHHHHHHHHHHHHHHHHHHHHHTTT----------------S---HHHHHHHHHHHTTT--

Nearest PDB structures (foldseek):
  4q1v-assembly1_B  TM=4.515E-01  e=1.801E+00  Bacteroides ovatus ATCC 8483
  2d5l-assembly1_A  TM=4.531E-01  e=3.162E+00  Porphyromonas gingivalis W83
  1jjf-assembly1_A  TM=3.336E-01  e=2.041E+00  Acetivibrio thermocellus
  6gi0-assembly2_B  TM=4.155E-01  e=4.898E+00  Pseudomonas aeruginosa
  5cxu-assembly1_A  TM=2.877E-01  e=6.290E+00  Anaeromyces mucronatus

Radius of gyration: 20.55 Å; Cα contacts (8 Å, |Δi|>4): 146; chains: 1; bounding box: 47×60×48 Å

Organism: NCBI:txid2773715

Solvent-accessible surface area (backbone atoms only — not comparable to full-atom values): 11577 Å² total; per-residue (Å²): 133,85,83,76,77,60,74,88,78,60,82,74,76,84,90,74,55,67,66,75,76,40,72,86,59,89,73,67,96,66,83,69,53,97,71,67,45,80,62,58,45,85,64,35,46,74,51,74,49,81,46,69,43,96,89,57,88,40,82,52,45,42,37,43,36,33,76,37,89,58,21,83,85,47,56,34,41,34,66,84,80,79,92,68,81,90,70,89,69,85,69,49,67,50,21,70,73,68,33,40,41,59,57,69,49,76,48,57,54,83,90,41,49,66,59,54,53,48,49,53,52,50,51,52,49,55,52,45,54,57,43,48,64,47,42,70,68,43,68,83,72,67,93,79,93,87,90,88,80,78,54,80,72,87,84,80,91,69,96,68,54,67,72,52,55,52,53,50,58,64,52,66,56,73,77,69,128

Sequence (177 aa):
MVKKQRPWLLASEPRMRIRTLLPDLFLGDHLPGPLNSLTDVPGIAISTQEITSLDGSINTGVTCIIPRKDWFHKACYAGLFSFNGYGEMTRSHLIAEGGLLCSPIVLTGTFGIGAAHQGILQYGVETKDEARKKVKKELEKAKEEKDGSIIVVIATDAPLLPHQLTRIAKRATVGLS

pLDDT: mean 79.6, std 16.45, range [38.25, 98.0]